Protein AF-A0A924J983-F1 (afdb_monomer_lite)

Structure (mmCIF, N/CA/C/O backbone):
data_AF-A0A924J983-F1
#
_entry.id   AF-A0A924J983-F1
#
loop_
_atom_site.group_PDB
_atom_site.id
_atom_site.type_symbol
_atom_site.label_atom_id
_atom_site.label_alt_id
_atom_site.label_comp_id
_atom_site.label_asym_id
_atom_site.label_entity_id
_atom_site.label_seq_id
_atom_site.pdbx_PDB_ins_code
_atom_site.Cartn_x
_atom_site.Cartn_y
_atom_site.Cartn_z
_atom_site.occupancy
_atom_site.B_iso_or_equiv
_atom_site.auth_seq_id
_atom_site.auth_comp_id
_atom_site.auth_asym_id
_atom_site.auth_atom_id
_atom_site.pdbx_PDB_model_num
ATOM 1 N N . MET A 1 1 ? 24.481 -2.707 7.518 1.00 68.62 1 MET A N 1
ATOM 2 C CA . MET A 1 1 ? 24.133 -2.337 6.132 1.00 68.62 1 MET A CA 1
ATOM 3 C C . MET A 1 1 ? 24.731 -3.392 5.231 1.00 68.62 1 MET A C 1
ATOM 5 O O . MET A 1 1 ? 25.865 -3.789 5.480 1.00 68.62 1 MET A O 1
ATOM 9 N N . GLN A 1 2 ? 23.948 -3.919 4.294 1.00 81.06 2 GLN A N 1
ATOM 10 C CA . GLN A 1 2 ? 24.499 -4.809 3.274 1.00 81.06 2 GLN A CA 1
ATOM 11 C C . GLN A 1 2 ? 25.277 -3.969 2.249 1.00 81.06 2 GLN A C 1
ATOM 13 O O . GLN A 1 2 ? 24.958 -2.787 2.099 1.00 81.06 2 GLN A O 1
ATOM 18 N N . PRO A 1 3 ? 26.287 -4.541 1.570 1.00 88.69 3 PRO A N 1
ATOM 19 C CA . PRO A 1 3 ? 26.933 -3.882 0.438 1.00 88.69 3 PRO A CA 1
ATOM 20 C C . PRO A 1 3 ? 25.912 -3.472 -0.637 1.00 88.69 3 PRO A C 1
ATOM 22 O O . PRO A 1 3 ? 24.858 -4.114 -0.723 1.00 88.69 3 PRO A O 1
ATOM 25 N N . PRO A 1 4 ? 26.221 -2.462 -1.473 1.00 93.38 4 PRO A N 1
ATOM 26 C CA . PRO A 1 4 ? 25.348 -2.069 -2.567 1.00 93.38 4 PRO A CA 1
ATOM 27 C C . PRO A 1 4 ? 24.965 -3.260 -3.446 1.00 93.38 4 PRO A C 1
ATOM 29 O O . PRO A 1 4 ? 25.838 -3.967 -3.953 1.00 93.38 4 PRO A O 1
ATOM 32 N N . ASN A 1 5 ? 23.667 -3.471 -3.644 1.00 93.19 5 ASN A N 1
ATOM 33 C CA . ASN A 1 5 ? 23.146 -4.573 -4.453 1.00 93.19 5 ASN A CA 1
ATOM 34 C C . ASN A 1 5 ? 21.836 -4.183 -5.156 1.00 93.19 5 ASN A C 1
ATOM 36 O O . ASN A 1 5 ? 21.361 -3.046 -5.035 1.00 93.19 5 ASN A O 1
ATOM 40 N N . ARG A 1 6 ? 21.262 -5.128 -5.903 1.00 93.12 6 ARG A N 1
ATOM 41 C CA . ARG A 1 6 ? 19.987 -4.995 -6.633 1.00 93.12 6 ARG A CA 1
ATOM 42 C C . ARG A 1 6 ? 19.081 -6.218 -6.489 1.00 93.12 6 ARG A C 1
ATOM 44 O O . ARG A 1 6 ? 18.185 -6.429 -7.296 1.00 93.12 6 ARG A O 1
ATOM 51 N N . ASP A 1 7 ? 19.321 -7.019 -5.455 1.00 91.94 7 ASP A N 1
ATOM 52 C CA . ASP A 1 7 ? 18.690 -8.330 -5.304 1.00 91.94 7 ASP A CA 1
ATOM 53 C C . ASP A 1 7 ? 17.160 -8.200 -5.276 1.00 91.94 7 ASP A C 1
ATOM 55 O O . ASP A 1 7 ? 16.452 -8.998 -5.876 1.00 91.94 7 ASP A O 1
ATOM 59 N N . PHE A 1 8 ? 16.616 -7.162 -4.631 1.00 91.31 8 PHE A N 1
ATOM 60 C CA . PHE A 1 8 ? 15.165 -6.963 -4.602 1.00 91.31 8 PHE A CA 1
ATOM 61 C C . PHE A 1 8 ? 14.586 -6.596 -5.962 1.00 91.31 8 PHE A C 1
ATOM 63 O O . PHE A 1 8 ? 13.500 -7.063 -6.289 1.00 91.31 8 PHE A O 1
ATOM 70 N N . GLU A 1 9 ? 15.273 -5.778 -6.756 1.00 93.69 9 GLU A N 1
ATOM 71 C CA . GLU A 1 9 ? 14.826 -5.468 -8.109 1.00 93.69 9 GLU A CA 1
ATOM 72 C C . GLU A 1 9 ? 14.909 -6.714 -8.991 1.00 93.69 9 GLU A C 1
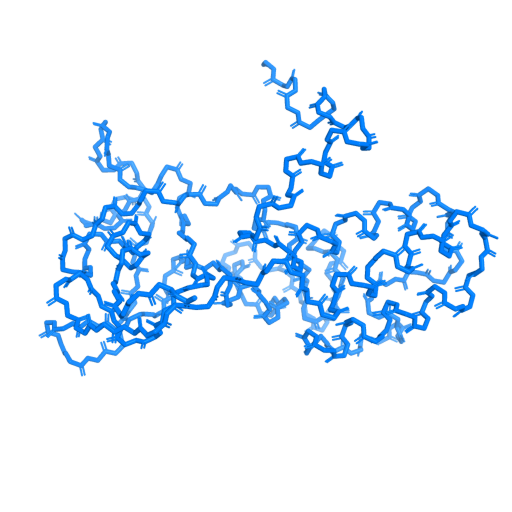ATOM 74 O O . GLU A 1 9 ? 13.944 -7.001 -9.693 1.00 93.69 9 GLU A O 1
ATOM 79 N N . ASP A 1 10 ? 15.985 -7.500 -8.884 1.00 91.75 10 ASP A N 1
ATOM 80 C CA . ASP A 1 10 ? 16.128 -8.789 -9.574 1.00 91.75 10 ASP A CA 1
ATOM 81 C C . ASP A 1 10 ? 14.957 -9.733 -9.228 1.00 91.75 10 ASP A C 1
ATOM 83 O O . ASP A 1 10 ? 14.321 -10.290 -10.124 1.00 91.75 10 ASP A O 1
ATOM 87 N N . PHE A 1 11 ? 14.606 -9.855 -7.942 1.00 89.81 11 PHE A N 1
ATOM 88 C CA . PHE A 1 11 ? 13.554 -10.768 -7.487 1.00 89.81 11 PHE A CA 1
ATOM 89 C C . PHE A 1 11 ? 12.123 -10.257 -7.712 1.00 89.81 11 PHE A C 1
ATOM 91 O O . PHE A 1 11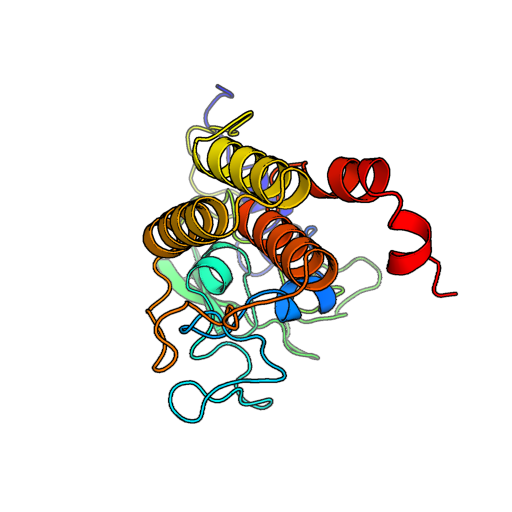 ? 11.219 -11.066 -7.941 1.00 89.81 11 PHE A O 1
ATOM 98 N N . TYR A 1 12 ? 11.855 -8.957 -7.555 1.00 91.12 12 TYR A N 1
ATOM 99 C CA . TYR A 1 12 ? 10.481 -8.432 -7.451 1.00 91.12 12 TYR A CA 1
ATOM 100 C C . TYR A 1 12 ? 9.987 -7.715 -8.702 1.00 91.12 12 TYR A C 1
ATOM 102 O O . TYR A 1 12 ? 8.772 -7.657 -8.901 1.00 91.12 12 TYR A O 1
ATOM 110 N N . LEU A 1 13 ? 10.872 -7.166 -9.536 1.00 92.50 13 LEU A N 1
ATOM 111 C CA . LEU A 1 13 ? 10.444 -6.510 -10.769 1.00 92.50 13 LEU A CA 1
ATOM 112 C C . LEU A 1 13 ? 9.986 -7.531 -11.815 1.00 92.50 13 LEU A C 1
ATOM 114 O O . LEU A 1 13 ? 10.357 -8.703 -11.749 1.00 92.50 13 LEU A O 1
ATOM 118 N N . PRO A 1 14 ? 9.160 -7.111 -12.785 1.00 90.50 14 PRO A N 1
ATOM 119 C CA . PRO A 1 14 ? 8.667 -8.017 -13.810 1.00 90.50 14 PRO A CA 1
ATOM 120 C C . PRO A 1 14 ? 9.736 -8.326 -14.866 1.00 90.50 14 PRO A C 1
ATOM 122 O O . PRO A 1 14 ? 10.693 -7.569 -15.046 1.00 90.50 14 PRO A O 1
ATOM 125 N N . LYS A 1 15 ? 9.517 -9.395 -15.641 1.00 89.19 15 LYS A N 1
ATOM 126 C CA . LYS A 1 15 ? 10.427 -9.850 -16.707 1.00 89.19 15 LYS A CA 1
ATOM 127 C C . LYS A 1 15 ? 10.775 -8.760 -17.724 1.00 89.19 15 LYS A C 1
ATOM 129 O O . LYS A 1 15 ? 11.902 -8.722 -18.214 1.00 89.19 15 LYS A O 1
ATOM 134 N N . SER A 1 16 ? 9.862 -7.837 -18.028 1.00 90.00 16 SER A N 1
ATOM 135 C CA . SER A 1 16 ? 10.152 -6.717 -18.934 1.00 90.00 16 SER A CA 1
ATOM 136 C C . SER A 1 16 ? 11.225 -5.753 -18.419 1.00 90.00 16 SER A C 1
ATOM 138 O O . SER A 1 16 ? 11.735 -4.946 -19.193 1.00 90.00 16 SER A O 1
ATOM 140 N N . ARG A 1 17 ? 11.594 -5.810 -17.134 1.00 92.50 17 ARG A N 1
ATOM 141 C CA . ARG A 1 17 ? 12.662 -4.997 -16.536 1.00 92.50 17 ARG A CA 1
ATOM 142 C C . ARG A 1 17 ? 13.983 -5.752 -16.512 1.00 92.50 17 ARG A C 1
ATOM 144 O O . ARG A 1 17 ? 14.600 -5.923 -15.472 1.00 92.50 17 ARG A O 1
ATOM 151 N N . ASN A 1 18 ? 14.425 -6.142 -17.708 1.00 90.69 18 ASN A N 1
ATOM 152 C CA . ASN A 1 18 ? 15.691 -6.832 -17.960 1.00 90.69 18 ASN A CA 1
ATOM 153 C C . ASN A 1 18 ? 15.751 -8.277 -17.424 1.00 90.69 18 ASN A C 1
ATOM 155 O O . ASN A 1 18 ? 16.776 -8.721 -16.911 1.00 90.69 18 ASN A O 1
ATOM 159 N N . ASN A 1 19 ? 14.650 -9.017 -17.600 1.00 88.38 19 ASN A N 1
ATOM 160 C CA . ASN A 1 19 ? 14.501 -10.429 -17.243 1.00 88.38 19 ASN A CA 1
ATOM 161 C C . ASN A 1 19 ? 14.569 -10.715 -15.729 1.00 88.38 19 ASN A C 1
ATOM 163 O O . ASN A 1 19 ? 15.095 -11.748 -15.326 1.00 88.38 19 ASN A O 1
ATOM 167 N N . CYS A 1 20 ? 14.026 -9.807 -14.908 1.00 89.44 20 CYS A N 1
ATOM 168 C CA . CYS A 1 20 ? 13.760 -10.043 -13.485 1.00 89.44 20 CYS A CA 1
ATOM 169 C C . CYS A 1 20 ? 12.757 -11.191 -13.255 1.00 89.44 20 CYS A C 1
ATOM 171 O O . CYS A 1 20 ? 11.962 -11.533 -14.137 1.00 89.44 20 CYS A O 1
ATOM 173 N N . ASP A 1 21 ? 12.742 -11.724 -12.034 1.00 87.06 21 ASP A N 1
ATOM 174 C CA . ASP A 1 21 ? 11.982 -12.926 -11.680 1.00 87.06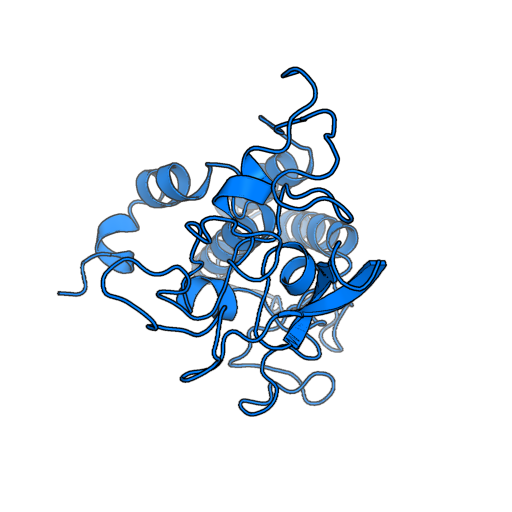 21 ASP A CA 1
ATOM 175 C C . ASP A 1 21 ? 10.487 -12.681 -11.453 1.00 87.06 21 ASP A C 1
ATOM 177 O O . ASP A 1 21 ? 9.689 -13.595 -11.647 1.00 87.06 21 ASP A O 1
ATOM 181 N N . GLY A 1 22 ? 10.093 -11.491 -10.983 1.00 86.69 22 GLY A N 1
ATOM 182 C CA . GLY A 1 22 ? 8.711 -11.154 -10.617 1.00 86.69 22 GLY A CA 1
ATOM 183 C C . GLY A 1 22 ? 8.086 -12.078 -9.555 1.00 86.69 22 GLY A C 1
ATOM 184 O O . GLY A 1 22 ? 6.895 -12.402 -9.591 1.00 86.69 22 GLY A O 1
ATOM 185 N N . SER A 1 23 ? 8.895 -12.519 -8.590 1.00 83.50 23 SER A N 1
ATOM 186 C CA . SER A 1 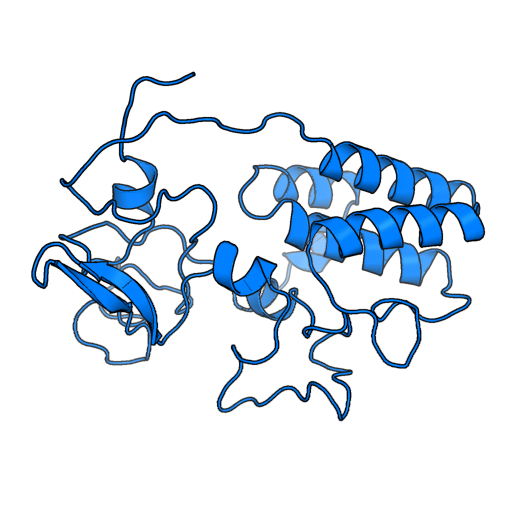23 ? 8.536 -13.543 -7.599 1.00 83.50 23 SER A CA 1
ATOM 187 C C . SER A 1 23 ? 7.660 -13.036 -6.446 1.00 83.50 23 SER A C 1
ATOM 189 O O . SER A 1 23 ? 7.026 -13.833 -5.750 1.00 83.50 23 SER A O 1
ATOM 191 N N . SER A 1 24 ? 7.567 -11.721 -6.228 1.00 85.50 24 SER A N 1
ATOM 192 C CA . SER A 1 24 ? 6.721 -11.157 -5.168 1.00 85.50 24 SER A CA 1
ATOM 193 C C . SER A 1 24 ? 5.353 -10.769 -5.704 1.00 85.50 24 SER A C 1
ATOM 195 O O . SER A 1 24 ? 5.245 -9.833 -6.485 1.00 85.50 24 SER A O 1
ATOM 197 N N . ASN A 1 25 ? 4.312 -11.465 -5.247 1.00 87.56 25 ASN A N 1
ATOM 198 C CA . ASN A 1 25 ? 2.959 -11.371 -5.793 1.00 87.56 25 ASN A CA 1
ATOM 199 C C . ASN A 1 25 ? 1.952 -10.977 -4.694 1.00 87.56 25 ASN A C 1
ATOM 201 O O . ASN A 1 25 ? 1.333 -11.853 -4.078 1.00 87.56 25 ASN A O 1
ATOM 205 N N . PRO A 1 26 ? 1.793 -9.672 -4.385 1.00 92.50 26 PRO A N 1
ATOM 206 C CA . PRO A 1 26 ? 0.802 -9.195 -3.426 1.00 92.50 26 PRO A CA 1
ATOM 207 C C . PRO A 1 26 ? -0.606 -9.683 -3.780 1.00 92.50 26 PRO A C 1
ATOM 209 O O . PRO A 1 26 ? -1.023 -9.619 -4.932 1.00 92.50 26 PRO A O 1
ATOM 212 N N . THR A 1 27 ? -1.363 -10.167 -2.799 1.00 91.00 27 THR A N 1
ATOM 213 C CA . THR A 1 27 ? -2.715 -10.693 -3.040 1.00 91.00 27 THR A CA 1
ATOM 214 C C . THR A 1 27 ? -3.743 -9.576 -3.207 1.00 91.00 27 THR A C 1
ATOM 216 O O . THR A 1 27 ? -3.585 -8.497 -2.632 1.00 91.00 27 THR A O 1
ATOM 219 N N . GLN A 1 28 ? -4.863 -9.860 -3.883 1.00 92.00 28 GLN A N 1
ATOM 220 C CA . GLN A 1 28 ? -6.002 -8.932 -3.956 1.00 92.00 28 GLN A CA 1
ATOM 221 C C . GLN A 1 28 ? -6.430 -8.452 -2.560 1.00 92.00 28 GLN A C 1
ATOM 223 O O . GLN A 1 28 ? -6.619 -7.264 -2.331 1.00 92.00 28 GLN A O 1
ATOM 228 N N . ASN A 1 29 ? -6.432 -9.357 -1.574 1.00 92.31 29 ASN A N 1
ATOM 229 C CA . ASN A 1 29 ? -6.749 -9.027 -0.186 1.00 92.31 29 ASN A CA 1
ATOM 230 C C . ASN A 1 29 ? -5.862 -7.925 0.409 1.00 92.31 29 ASN A C 1
ATOM 232 O O . ASN A 1 29 ? -6.270 -7.308 1.394 1.00 92.31 29 ASN A O 1
ATOM 236 N N . VAL A 1 30 ? -4.607 -7.763 -0.037 1.00 93.75 30 VAL A N 1
ATOM 237 C CA . VAL A 1 30 ? -3.741 -6.662 0.425 1.00 93.75 30 VAL A CA 1
ATOM 238 C C . VAL A 1 30 ? -3.977 -5.401 -0.387 1.00 93.75 30 VAL A C 1
ATOM 240 O O . VAL A 1 30 ? -3.979 -4.324 0.193 1.00 93.75 30 VAL A O 1
ATOM 243 N N . VAL A 1 31 ? -4.233 -5.535 -1.688 1.00 95.56 31 VAL A N 1
ATOM 244 C CA . VAL A 1 31 ? -4.580 -4.419 -2.574 1.00 95.56 31 VAL A CA 1
ATOM 245 C C . VAL A 1 31 ? -5.862 -3.730 -2.109 1.00 95.56 31 VAL A C 1
ATOM 247 O O . VAL A 1 31 ? -5.896 -2.505 -2.013 1.00 95.56 31 VAL A O 1
ATOM 250 N N . ASP A 1 32 ? -6.872 -4.500 -1.719 1.00 95.81 32 ASP A N 1
ATOM 251 C CA . ASP A 1 32 ? -8.149 -3.989 -1.209 1.00 95.81 32 ASP A CA 1
ATOM 252 C C . ASP A 1 32 ? -8.037 -3.416 0.209 1.00 95.81 32 ASP A C 1
ATOM 254 O O . ASP A 1 32 ? -8.892 -2.647 0.642 1.00 95.81 32 ASP A O 1
ATOM 258 N N . ALA A 1 33 ? -6.974 -3.768 0.941 1.00 96.00 33 ALA A N 1
ATOM 259 C CA . ALA A 1 33 ? -6.753 -3.270 2.293 1.00 96.00 33 ALA A CA 1
ATOM 260 C C . ALA A 1 33 ? -6.404 -1.780 2.311 1.00 96.00 33 ALA A C 1
ATOM 262 O O . ALA A 1 33 ? -6.734 -1.109 3.287 1.00 96.00 33 ALA A O 1
ATOM 263 N N . PHE A 1 34 ? -5.740 -1.276 1.263 1.00 97.06 34 PHE A N 1
ATOM 264 C CA . PHE A 1 34 ? -5.419 0.144 1.139 1.00 97.06 34 PHE A CA 1
ATOM 265 C C . PHE A 1 34 ? -6.716 0.962 1.007 1.00 97.06 34 PHE A C 1
ATOM 267 O O . PHE A 1 34 ? -7.547 0.646 0.153 1.00 97.06 34 PHE A O 1
ATOM 274 N N . PRO A 1 35 ? -6.917 2.019 1.804 1.00 95.50 35 PRO A N 1
ATOM 275 C CA . PRO A 1 35 ? -8.104 2.853 1.685 1.00 95.50 35 PRO A CA 1
ATOM 276 C C . PRO A 1 35 ? -8.070 3.740 0.426 1.00 95.50 35 PRO A C 1
ATOM 278 O O . PRO A 1 35 ? -7.122 3.725 -0.371 1.00 95.50 35 PRO A O 1
ATOM 281 N N . MET A 1 36 ? -9.133 4.517 0.246 1.00 95.62 36 MET A N 1
ATOM 282 C CA . MET A 1 36 ? -9.164 5.683 -0.633 1.00 95.62 36 MET A CA 1
ATOM 283 C C . MET A 1 36 ? -8.316 6.825 -0.037 1.00 95.62 36 MET A C 1
ATOM 285 O O . MET A 1 36 ? -7.851 6.750 1.102 1.00 95.62 36 MET A O 1
ATOM 289 N N . MET A 1 37 ? -8.097 7.892 -0.806 1.00 93.31 37 MET A N 1
ATOM 290 C CA . MET A 1 37 ? -7.230 9.027 -0.449 1.00 93.31 37 MET A CA 1
ATOM 291 C C . MET A 1 37 ? -7.666 9.786 0.817 1.00 93.31 37 MET A C 1
ATOM 293 O O . MET A 1 37 ? -6.855 10.495 1.414 1.00 93.31 37 MET A O 1
ATOM 297 N N . ASP A 1 38 ? -8.919 9.617 1.240 1.00 91.56 38 ASP A N 1
ATOM 298 C CA . ASP A 1 38 ? -9.489 10.167 2.474 1.00 91.56 38 ASP A CA 1
ATOM 299 C C . ASP A 1 38 ? -9.429 9.207 3.679 1.00 91.56 38 ASP A C 1
ATOM 301 O O . ASP A 1 38 ? -9.952 9.518 4.749 1.00 91.56 38 ASP A O 1
ATOM 305 N N . GLY A 1 39 ? -8.810 8.034 3.520 1.00 91.50 39 GLY A N 1
ATOM 306 C CA . GLY A 1 39 ? -8.699 7.014 4.565 1.00 91.50 39 GLY A CA 1
ATOM 307 C C . GLY A 1 39 ? -9.915 6.090 4.686 1.00 91.50 39 GLY A C 1
ATOM 308 O O . GLY A 1 39 ? -9.879 5.141 5.473 1.00 91.50 39 GLY A O 1
ATOM 309 N N . ARG A 1 40 ? -10.972 6.291 3.885 1.00 92.06 40 ARG A N 1
ATOM 310 C CA . ARG A 1 40 ? -12.149 5.408 3.890 1.00 92.06 40 ARG A CA 1
ATOM 311 C C . ARG A 1 40 ? -11.863 4.098 3.152 1.00 92.06 40 ARG A C 1
ATOM 313 O O . ARG A 1 40 ? -11.149 4.104 2.147 1.00 92.06 40 ARG A O 1
ATOM 320 N N . PRO A 1 41 ? -12.416 2.960 3.600 1.00 93.31 41 PRO A N 1
ATOM 321 C CA . PRO A 1 41 ? -12.263 1.704 2.874 1.00 93.31 41 PRO A CA 1
ATOM 322 C C . PRO A 1 41 ? -12.953 1.781 1.506 1.00 93.31 41 PRO A C 1
ATOM 324 O O . PRO A 1 41 ? -13.931 2.507 1.338 1.00 93.31 41 PRO A O 1
ATOM 327 N N . ILE A 1 42 ? -12.486 0.983 0.540 1.00 95.00 42 ILE A N 1
ATOM 328 C CA . ILE A 1 42 ? -13.036 0.949 -0.829 1.00 95.00 42 ILE A CA 1
ATOM 329 C C . ILE A 1 42 ? -14.552 0.687 -0.859 1.00 95.00 42 ILE A C 1
ATOM 331 O O . ILE A 1 42 ? -15.262 1.242 -1.689 1.00 95.00 42 ILE A O 1
ATOM 335 N N . SER A 1 43 ? -15.061 -0.109 0.088 1.00 93.88 43 SER A N 1
ATOM 336 C CA . SER A 1 43 ? -16.481 -0.454 0.221 1.00 93.88 43 SER A CA 1
ATOM 337 C C . SER A 1 43 ? -17.350 0.698 0.730 1.00 93.88 43 SER A C 1
ATOM 339 O O . SER A 1 43 ? -18.570 0.633 0.627 1.00 93.88 43 SER A O 1
ATOM 341 N N . GLU A 1 44 ? -16.735 1.736 1.298 1.00 92.62 44 GLU A N 1
ATOM 342 C CA . GLU A 1 44 ? -17.402 2.926 1.836 1.00 92.62 44 GLU A CA 1
ATOM 343 C C . GLU A 1 44 ? -16.784 4.209 1.256 1.00 92.62 44 GLU A C 1
ATOM 345 O O . GLU A 1 44 ? -16.728 5.241 1.938 1.00 92.62 44 GLU A O 1
ATOM 350 N N . SER A 1 45 ? -16.289 4.136 0.012 1.00 93.12 45 SER A N 1
ATOM 351 C CA . SER A 1 45 ? -15.660 5.262 -0.682 1.00 93.12 45 SER A CA 1
ATOM 352 C C . SER A 1 45 ? -16.579 6.483 -0.696 1.00 93.12 45 SER A C 1
ATOM 354 O O . SER A 1 45 ? -17.788 6.355 -0.909 1.00 93.12 45 SER A O 1
ATOM 356 N N . SER A 1 46 ? -16.017 7.671 -0.482 1.00 91.19 46 SER A N 1
ATOM 357 C CA . SER A 1 46 ? -16.790 8.911 -0.507 1.00 91.19 46 SER A CA 1
ATOM 358 C C . SER A 1 46 ? -17.136 9.341 -1.934 1.00 91.19 46 SER A C 1
ATOM 360 O O . SER A 1 46 ? -16.528 8.900 -2.904 1.00 91.19 46 SER A O 1
ATOM 362 N N . ALA A 1 47 ? -18.086 10.267 -2.071 1.00 91.75 47 ALA A N 1
ATOM 363 C CA . ALA A 1 47 ? -18.388 10.886 -3.362 1.00 91.75 47 ALA A CA 1
ATOM 364 C C . ALA A 1 47 ? -17.217 11.724 -3.916 1.00 91.75 47 ALA A C 1
ATOM 366 O O . ALA A 1 47 ? -17.134 11.922 -5.124 1.00 91.75 47 ALA A O 1
ATOM 367 N N . LEU A 1 48 ? -16.326 12.219 -3.045 1.00 90.75 48 LEU A N 1
ATOM 368 C CA . LEU A 1 48 ? -15.149 12.993 -3.446 1.00 90.75 48 LEU A CA 1
ATOM 369 C C . LEU A 1 48 ? -14.032 12.092 -3.994 1.00 90.75 48 LEU A C 1
ATOM 371 O O . LEU A 1 48 ? -13.346 12.476 -4.936 1.00 90.75 48 LEU A O 1
ATOM 375 N N . TYR A 1 49 ? -13.884 10.889 -3.432 1.00 92.44 49 TYR A N 1
ATOM 376 C CA . TYR A 1 49 ? -12.905 9.890 -3.862 1.00 92.44 49 TYR A CA 1
ATOM 377 C C . TYR A 1 49 ? -13.592 8.536 -4.103 1.00 92.44 49 TYR A C 1
ATOM 379 O O . TYR A 1 49 ? -13.383 7.596 -3.329 1.00 92.44 49 TYR A O 1
ATOM 387 N N . PRO A 1 50 ? -14.440 8.422 -5.144 1.00 94.19 50 PRO A N 1
ATOM 388 C CA . PRO A 1 50 ? -15.202 7.207 -5.399 1.00 94.19 50 PRO A CA 1
ATOM 389 C C . PRO A 1 50 ? -14.289 6.084 -5.891 1.00 94.19 50 PRO A C 1
ATOM 391 O O . PRO A 1 50 ? -13.381 6.309 -6.695 1.00 94.19 50 PRO A O 1
ATOM 394 N N . TYR A 1 51 ? -14.550 4.860 -5.437 1.00 96.44 51 TYR A N 1
ATOM 395 C CA . TYR A 1 51 ? -13.899 3.680 -5.994 1.00 96.44 51 TYR A CA 1
ATOM 396 C C . TYR A 1 51 ? -14.506 3.343 -7.364 1.00 96.44 51 TYR A C 1
ATOM 398 O O . TYR A 1 51 ? -15.722 3.190 -7.491 1.00 96.44 51 TYR A O 1
ATOM 406 N N . ASN A 1 52 ? -13.659 3.204 -8.386 1.00 95.31 52 ASN A N 1
ATOM 407 C CA . ASN A 1 52 ? -14.061 2.783 -9.725 1.00 95.31 52 ASN A CA 1
ATOM 408 C C . ASN A 1 52 ? -13.494 1.385 -10.022 1.00 95.31 52 ASN A C 1
ATOM 410 O O . ASN A 1 52 ? -12.286 1.257 -10.188 1.00 95.31 52 ASN A O 1
ATOM 414 N N . PRO A 1 53 ? -14.320 0.338 -10.176 1.00 93.06 53 PRO A N 1
ATOM 415 C CA . PRO A 1 53 ? -13.826 -0.996 -10.523 1.00 93.06 53 PRO A CA 1
ATOM 416 C C . PRO A 1 53 ? -13.089 -1.075 -11.871 1.00 93.06 53 PRO A C 1
ATOM 418 O O . PRO A 1 53 ? -12.282 -1.977 -12.064 1.00 93.06 53 PRO A O 1
ATOM 421 N N . GLN A 1 54 ? -13.363 -0.155 -12.805 1.00 93.12 54 GLN A N 1
ATOM 422 C CA . GLN A 1 54 ? -12.672 -0.074 -14.102 1.00 93.12 54 GLN A CA 1
ATOM 423 C C . GLN A 1 54 ? -11.352 0.709 -14.027 1.00 93.12 54 GLN A C 1
ATOM 425 O O . GLN A 1 54 ? -10.537 0.625 -14.939 1.00 93.12 54 GLN A O 1
ATOM 430 N N . ASP A 1 55 ? -11.139 1.454 -12.941 1.00 94.00 55 ASP A N 1
ATOM 431 C CA . ASP A 1 55 ? -9.888 2.145 -12.621 1.00 94.00 55 ASP A CA 1
ATOM 432 C C . ASP A 1 55 ? -9.619 2.052 -11.104 1.00 94.00 55 ASP A C 1
ATOM 434 O O . ASP A 1 55 ? -9.763 3.031 -10.360 1.00 94.00 55 ASP A O 1
ATOM 438 N N . PRO A 1 56 ? -9.294 0.845 -10.601 1.00 95.19 56 PRO A N 1
ATOM 439 C CA . PRO A 1 56 ? -9.268 0.561 -9.165 1.00 95.19 56 PRO A CA 1
ATOM 440 C C . PRO A 1 56 ? -8.045 1.152 -8.446 1.00 95.19 56 PRO A C 1
ATOM 442 O O . PRO A 1 56 ? -7.895 0.996 -7.228 1.00 95.19 56 PRO A O 1
ATOM 445 N N . TYR A 1 57 ? -7.143 1.792 -9.191 1.00 95.81 57 TYR A N 1
ATOM 446 C CA . TYR A 1 57 ? -5.854 2.291 -8.712 1.00 95.81 57 TYR A CA 1
ATOM 447 C C . TYR A 1 57 ? -5.857 3.803 -8.467 1.00 95.81 57 TYR A C 1
ATOM 449 O O . TYR A 1 57 ? -4.992 4.309 -7.746 1.00 95.81 57 TYR A O 1
ATOM 457 N N . SER A 1 58 ? -6.841 4.512 -9.017 1.00 95.12 58 SER A N 1
ATOM 458 C CA . SER A 1 58 ? -7.010 5.950 -8.842 1.00 95.12 58 SER A CA 1
ATOM 459 C C . SER A 1 58 ? -7.523 6.326 -7.454 1.00 95.12 58 SER A C 1
ATOM 461 O O . SER A 1 58 ? -8.284 5.597 -6.820 1.00 95.12 58 SER A O 1
ATOM 463 N N . ASN A 1 59 ? -7.107 7.506 -6.982 1.00 94.69 59 ASN A N 1
ATOM 464 C CA . ASN A 1 59 ? -7.551 8.112 -5.719 1.00 94.69 59 ASN A CA 1
ATOM 465 C C . ASN A 1 59 ? -7.393 7.211 -4.481 1.00 94.69 59 ASN A C 1
ATOM 467 O O . ASN A 1 59 ? -8.177 7.293 -3.535 1.00 94.69 59 ASN A O 1
ATOM 471 N N . ARG A 1 60 ? -6.380 6.344 -4.482 1.00 95.94 60 ARG A N 1
ATOM 472 C CA . ARG A 1 60 ? -6.046 5.465 -3.356 1.00 95.94 60 ARG A CA 1
ATOM 473 C C . ARG A 1 60 ? -5.131 6.167 -2.355 1.00 95.94 60 ARG A C 1
ATOM 475 O O . ARG A 1 60 ? -4.538 7.204 -2.652 1.00 95.94 60 ARG A O 1
ATOM 482 N N . ASP A 1 61 ? -4.996 5.561 -1.180 1.00 96.06 61 ASP A N 1
ATOM 483 C CA . ASP A 1 61 ? -3.927 5.851 -0.222 1.00 96.06 61 ASP A CA 1
ATOM 484 C C . ASP A 1 61 ? -2.576 6.024 -0.952 1.00 96.06 61 ASP A C 1
ATOM 486 O O . ASP A 1 61 ? -2.196 5.136 -1.723 1.00 96.06 61 ASP A O 1
ATOM 490 N N . PRO A 1 62 ? -1.815 7.114 -0.726 1.00 95.38 62 PRO A N 1
ATOM 491 C CA . PRO A 1 62 ? -0.522 7.321 -1.380 1.00 95.38 62 PRO A CA 1
ATOM 492 C C . PRO A 1 62 ? 0.452 6.147 -1.220 1.00 95.38 62 PRO A C 1
ATOM 494 O O . PRO A 1 62 ? 1.259 5.878 -2.111 1.00 95.38 62 PRO A O 1
ATOM 497 N N . ARG A 1 63 ? 0.359 5.402 -0.114 1.00 96.88 63 ARG A N 1
ATOM 498 C CA . ARG A 1 63 ? 1.180 4.215 0.150 1.00 96.88 63 ARG A CA 1
ATOM 499 C C . ARG A 1 63 ? 0.881 3.066 -0.799 1.00 96.88 63 ARG A C 1
ATOM 501 O O . ARG A 1 63 ? 1.757 2.220 -0.962 1.00 96.88 63 ARG A O 1
ATOM 508 N N . PHE A 1 64 ? -0.289 3.034 -1.441 1.00 97.31 64 PHE A N 1
ATOM 509 C CA . PHE A 1 64 ? -0.635 2.021 -2.436 1.00 97.31 64 PHE A CA 1
ATOM 510 C C . PHE A 1 64 ? 0.383 2.019 -3.581 1.00 97.31 64 PHE A C 1
ATOM 512 O O . PHE A 1 64 ? 1.056 1.013 -3.797 1.00 97.31 64 PHE A O 1
ATOM 519 N N . LYS A 1 65 ? 0.5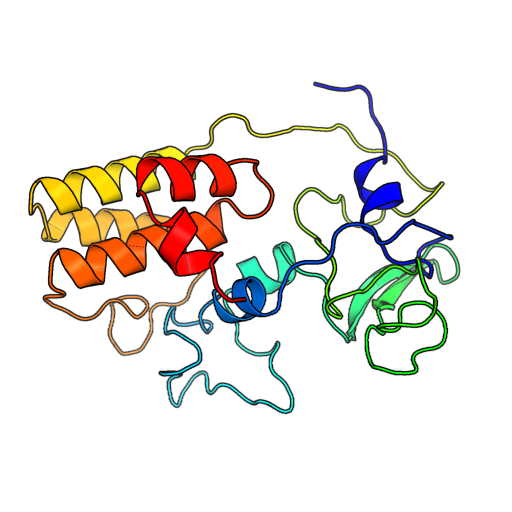94 3.173 -4.232 1.00 95.94 65 LYS A N 1
ATOM 520 C CA . LYS A 1 65 ? 1.545 3.296 -5.351 1.00 95.94 65 LYS A CA 1
ATOM 521 C C . LYS A 1 65 ? 3.010 3.125 -4.946 1.00 95.94 65 LYS A C 1
ATOM 523 O O . LYS A 1 65 ? 3.817 2.794 -5.802 1.00 95.94 65 LYS A O 1
ATOM 528 N N . TYR A 1 66 ? 3.354 3.343 -3.673 1.00 95.12 66 TYR A N 1
ATOM 529 C CA . TYR A 1 66 ? 4.703 3.099 -3.140 1.00 95.12 66 TYR A CA 1
ATOM 530 C C . TYR A 1 66 ? 4.928 1.642 -2.735 1.00 95.12 66 TYR A C 1
ATOM 532 O O . TYR A 1 66 ? 6.067 1.215 -2.563 1.00 95.12 66 TYR A O 1
ATOM 540 N N . SER A 1 67 ? 3.849 0.882 -2.553 1.00 96.50 67 SER A N 1
ATOM 541 C CA . SER A 1 67 ? 3.910 -0.495 -2.068 1.00 96.50 67 SER A CA 1
ATOM 542 C C . SER A 1 67 ? 3.695 -1.518 -3.172 1.00 96.50 67 SER A C 1
ATOM 544 O O . SER A 1 67 ? 4.276 -2.600 -3.099 1.00 96.50 67 SER A O 1
ATOM 546 N N . ILE A 1 68 ? 2.888 -1.183 -4.180 1.00 96.62 68 ILE A N 1
ATOM 547 C CA . ILE A 1 68 ? 2.391 -2.106 -5.199 1.00 96.62 68 ILE A CA 1
ATOM 548 C C . ILE A 1 68 ? 2.689 -1.553 -6.596 1.00 96.62 68 ILE A C 1
ATOM 550 O O . ILE A 1 68 ? 2.348 -0.413 -6.909 1.00 96.62 68 ILE A O 1
ATOM 554 N N . ILE A 1 69 ? 3.278 -2.390 -7.446 1.00 95.44 69 ILE A N 1
ATOM 555 C CA . ILE A 1 69 ? 3.257 -2.235 -8.900 1.00 95.44 69 ILE A CA 1
ATOM 556 C C . ILE A 1 69 ? 1.992 -2.946 -9.387 1.00 95.44 69 ILE A C 1
ATOM 558 O O . ILE A 1 69 ? 1.788 -4.133 -9.127 1.00 95.44 69 ILE A O 1
ATOM 562 N N . TYR A 1 70 ? 1.119 -2.197 -10.048 1.00 94.75 70 TYR A N 1
ATOM 563 C CA . TYR A 1 70 ? -0.161 -2.651 -10.589 1.00 94.75 70 TYR A CA 1
ATOM 564 C C . TYR A 1 70 ? -0.187 -2.444 -12.108 1.00 94.75 70 TYR A C 1
ATOM 566 O O . TYR A 1 70 ? 0.738 -1.854 -12.670 1.00 94.75 70 TYR A O 1
ATOM 574 N N . ASN A 1 71 ? -1.232 -2.924 -12.786 1.00 93.75 71 ASN A N 1
ATOM 575 C CA . ASN A 1 71 ? -1.346 -2.750 -14.231 1.00 93.75 71 ASN A CA 1
ATOM 576 C C . ASN A 1 71 ? -1.291 -1.261 -14.601 1.00 93.75 71 ASN A C 1
ATOM 578 O O . ASN A 1 71 ? -2.039 -0.473 -14.039 1.00 93.75 71 ASN A O 1
ATOM 582 N N . THR A 1 72 ? -0.430 -0.908 -15.552 1.00 94.69 72 THR A N 1
ATOM 583 C CA . THR A 1 72 ? -0.087 0.456 -15.992 1.00 94.69 72 THR A CA 1
ATOM 584 C C . THR A 1 72 ? 0.741 1.305 -15.025 1.00 94.69 72 THR A C 1
ATOM 586 O O . THR A 1 72 ? 1.044 2.450 -15.360 1.00 94.69 72 THR A O 1
ATOM 589 N N . ALA A 1 73 ? 1.163 0.786 -13.867 1.00 95.56 73 ALA A N 1
ATOM 590 C CA . ALA A 1 73 ? 2.153 1.475 -13.039 1.00 95.56 73 ALA A CA 1
ATOM 591 C C . ALA A 1 73 ? 3.476 1.615 -13.808 1.00 95.56 73 ALA A C 1
ATOM 593 O O . ALA A 1 73 ? 3.885 0.691 -14.513 1.00 95.56 73 ALA A O 1
ATOM 594 N N . THR A 1 74 ? 4.147 2.761 -13.686 1.00 95.75 74 THR A N 1
ATOM 595 C CA . THR A 1 74 ? 5.422 2.991 -14.369 1.00 95.75 74 THR A CA 1
ATOM 596 C C . THR A 1 74 ? 6.605 2.491 -13.552 1.00 95.75 74 THR A C 1
ATOM 598 O O . THR A 1 74 ? 6.608 2.539 -12.319 1.00 95.75 74 THR A O 1
ATOM 601 N N . TRP A 1 75 ? 7.614 2.007 -14.272 1.00 95.44 75 TRP A N 1
ATOM 602 C CA . TRP A 1 75 ? 8.936 1.698 -13.738 1.00 95.44 75 TRP A CA 1
ATOM 603 C C . TRP A 1 75 ? 9.988 1.940 -14.817 1.00 95.44 75 TRP A C 1
ATOM 605 O O . TRP A 1 75 ? 9.704 1.741 -16.005 1.00 95.44 75 TRP A O 1
ATOM 615 N N . PHE A 1 76 ? 11.194 2.327 -14.406 1.00 94.88 76 PHE A N 1
ATOM 616 C CA . PHE A 1 76 ? 12.321 2.584 -15.300 1.00 94.88 76 PHE A CA 1
ATOM 617 C C . PHE A 1 76 ? 12.648 1.372 -16.184 1.00 94.88 76 PHE A C 1
ATOM 619 O O . PHE A 1 76 ? 12.676 0.238 -15.713 1.00 94.88 76 PHE A O 1
ATOM 626 N N . SER A 1 77 ? 12.897 1.607 -17.468 1.00 93.69 77 SER A N 1
ATOM 627 C CA . SER A 1 77 ? 13.328 0.598 -18.432 1.00 93.69 77 SER A CA 1
ATOM 628 C C . SER A 1 77 ? 14.662 1.006 -19.035 1.00 93.69 77 SER A C 1
ATOM 630 O O . SER A 1 77 ? 14.784 2.079 -19.620 1.00 93.69 77 SER A O 1
ATOM 632 N N . THR A 1 78 ? 15.647 0.116 -18.950 1.00 91.50 78 THR A N 1
ATOM 633 C CA . THR A 1 78 ? 16.971 0.309 -19.557 1.00 91.50 78 THR A CA 1
ATOM 634 C C . THR A 1 78 ? 16.933 0.252 -21.079 1.00 91.50 78 THR A C 1
ATOM 636 O O . THR A 1 78 ? 17.792 0.830 -21.735 1.00 91.50 78 THR A O 1
ATOM 639 N N . THR A 1 79 ? 15.932 -0.415 -21.664 1.00 90.00 79 THR A N 1
ATOM 640 C CA . THR A 1 79 ? 15.770 -0.500 -23.122 1.00 90.00 79 THR A CA 1
ATOM 641 C C . THR A 1 79 ? 15.354 0.837 -23.730 1.00 90.00 79 THR A C 1
ATOM 643 O O . THR A 1 79 ? 15.766 1.157 -24.841 1.00 90.00 79 THR A O 1
ATOM 646 N N . THR A 1 80 ? 14.530 1.610 -23.019 1.00 92.44 80 THR A N 1
ATOM 647 C CA . THR A 1 80 ? 13.989 2.893 -23.497 1.00 92.44 80 THR A CA 1
ATOM 648 C C . THR A 1 80 ? 14.554 4.100 -22.752 1.00 92.44 80 THR A C 1
ATOM 650 O O . THR A 1 80 ? 14.127 5.218 -23.032 1.00 92.44 80 THR A O 1
ATOM 653 N N . ASP A 1 81 ? 15.449 3.875 -21.787 1.00 91.81 81 ASP A N 1
ATOM 654 C CA . ASP A 1 81 ? 16.023 4.878 -20.879 1.00 91.81 81 ASP A CA 1
ATOM 655 C C . ASP A 1 81 ? 14.970 5.837 -20.289 1.00 91.81 81 ASP A C 1
ATOM 657 O O . ASP A 1 81 ? 15.099 7.059 -20.285 1.00 91.81 81 ASP A O 1
ATOM 661 N N . SER A 1 82 ? 13.834 5.273 -19.878 1.00 94.31 82 SER A N 1
ATOM 662 C CA . SER A 1 82 ? 12.662 6.037 -19.441 1.00 94.31 82 SER A CA 1
ATOM 663 C C . SER A 1 82 ? 11.732 5.198 -18.574 1.00 94.31 82 SER A C 1
ATOM 665 O O . SER A 1 82 ? 11.754 3.966 -18.603 1.00 94.31 82 SER A O 1
ATOM 667 N N . GLU A 1 83 ? 10.889 5.868 -17.789 1.00 95.25 83 GLU A N 1
ATOM 668 C CA . GLU A 1 83 ? 9.774 5.216 -17.110 1.00 95.25 83 GLU A CA 1
ATOM 669 C C . GLU A 1 83 ? 8.692 4.823 -18.115 1.00 95.25 83 GLU A C 1
ATOM 671 O O . GLU A 1 83 ? 8.084 5.677 -18.761 1.00 95.25 83 GLU A O 1
ATOM 676 N N . ILE A 1 84 ? 8.425 3.523 -18.216 1.00 95.50 84 ILE A N 1
ATOM 677 C CA . ILE A 1 84 ? 7.361 2.985 -19.068 1.00 95.50 84 ILE A CA 1
ATOM 678 C C . ILE A 1 84 ? 6.375 2.169 -18.225 1.00 95.50 84 ILE A C 1
ATOM 680 O O . ILE A 1 84 ? 6.739 1.712 -17.135 1.00 95.50 84 ILE A O 1
ATOM 684 N N . PRO A 1 85 ? 5.134 1.960 -18.694 1.00 95.56 85 PRO A N 1
ATOM 685 C CA . PRO A 1 85 ? 4.160 1.134 -17.989 1.00 95.56 85 PRO A CA 1
ATOM 686 C C . PRO A 1 85 ? 4.617 -0.324 -17.820 1.00 95.56 85 PRO A C 1
ATOM 688 O O . PRO A 1 85 ? 5.371 -0.866 -18.633 1.00 95.56 85 PRO A O 1
ATOM 691 N N . VAL A 1 86 ? 4.148 -0.965 -16.754 1.00 92.75 86 VAL A N 1
ATOM 692 C CA . VAL A 1 86 ? 4.153 -2.420 -16.560 1.00 92.75 86 VAL A CA 1
ATOM 693 C C . VAL A 1 86 ? 2.755 -2.937 -16.882 1.00 92.75 86 VAL A C 1
ATOM 695 O O . VAL A 1 86 ? 1.766 -2.414 -16.367 1.00 92.75 86 VAL A O 1
ATOM 698 N N . PHE A 1 87 ? 2.652 -3.960 -17.726 1.00 92.31 87 PHE A N 1
ATOM 699 C CA . PHE A 1 87 ? 1.363 -4.488 -18.176 1.00 92.31 87 PHE A CA 1
ATOM 700 C C . PHE A 1 87 ? 1.080 -5.854 -17.554 1.00 92.31 87 PHE A C 1
ATOM 702 O O . PHE A 1 87 ? 1.475 -6.879 -18.097 1.00 92.31 87 PHE A O 1
ATOM 709 N N . THR A 1 88 ? 0.372 -5.869 -16.424 1.00 89.56 88 THR A N 1
ATOM 710 C CA . THR A 1 88 ? 0.084 -7.099 -15.663 1.00 89.56 88 THR A CA 1
ATOM 711 C C . THR A 1 88 ? -1.273 -7.730 -15.989 1.00 89.56 88 THR A C 1
ATOM 713 O O . THR A 1 88 ? -1.687 -8.689 -15.337 1.00 89.56 88 THR A O 1
ATOM 716 N N . TYR A 1 89 ? -1.987 -7.210 -16.993 1.00 86.50 89 TYR A N 1
ATOM 717 C CA . TYR A 1 89 ? -3.286 -7.737 -17.413 1.00 86.50 89 TYR A CA 1
ATOM 718 C C . TYR A 1 89 ? -3.186 -9.148 -18.023 1.00 86.50 89 TYR A C 1
ATOM 720 O O . TYR A 1 89 ? -2.132 -9.592 -18.485 1.00 86.50 89 TYR A O 1
ATOM 728 N N . VAL A 1 90 ? -4.316 -9.861 -18.045 1.00 83.19 90 VAL A N 1
ATOM 729 C CA . VAL A 1 90 ? -4.413 -11.213 -18.617 1.00 83.19 90 VAL A CA 1
ATOM 730 C C . VAL A 1 90 ? -4.124 -11.177 -20.117 1.00 83.19 90 VAL A C 1
ATOM 732 O O . VAL A 1 90 ? -4.817 -10.495 -20.868 1.00 83.19 90 VAL A O 1
ATOM 735 N N . GLY A 1 91 ? -3.123 -11.939 -20.557 1.00 79.56 91 GLY A N 1
ATOM 736 C CA . GLY A 1 91 ? -2.708 -11.985 -21.963 1.00 79.56 91 GLY A CA 1
ATOM 737 C C . GLY A 1 91 ? -1.644 -10.954 -22.356 1.00 79.56 91 GLY A C 1
ATOM 738 O O . GLY A 1 91 ? -1.275 -10.906 -23.528 1.00 79.56 91 GLY A O 1
ATOM 739 N N . ALA A 1 92 ? -1.117 -10.158 -21.417 1.00 84.44 92 ALA A N 1
ATOM 740 C CA . ALA A 1 92 ? 0.040 -9.309 -21.695 1.00 84.44 92 ALA A CA 1
ATOM 741 C C . ALA A 1 92 ? 1.291 -10.159 -21.973 1.00 84.44 92 ALA A C 1
ATOM 743 O O . ALA A 1 92 ? 1.578 -11.094 -21.236 1.00 84.44 92 ALA A O 1
ATOM 744 N N . GLN A 1 93 ? 2.050 -9.799 -23.009 1.00 80.12 93 GLN A N 1
ATOM 745 C CA . GLN A 1 93 ? 3.094 -10.641 -23.612 1.00 80.12 93 GLN A CA 1
ATOM 746 C C . GLN A 1 93 ? 4.278 -11.006 -22.697 1.00 80.12 93 GLN A C 1
ATOM 748 O O . GLN A 1 93 ? 4.911 -12.032 -22.919 1.00 80.12 93 GLN A O 1
ATOM 753 N N . THR A 1 94 ? 4.615 -10.166 -21.714 1.00 83.88 94 THR A N 1
ATOM 754 C CA . THR A 1 94 ? 5.844 -10.339 -20.910 1.00 83.88 94 THR A CA 1
ATOM 755 C C . THR A 1 94 ? 5.571 -10.348 -19.412 1.00 83.88 94 THR A C 1
ATOM 757 O O . THR A 1 94 ? 6.045 -11.231 -18.703 1.00 83.88 94 THR A O 1
ATOM 760 N N . ASP A 1 95 ? 4.789 -9.380 -18.930 1.00 85.56 95 ASP A N 1
ATOM 761 C CA . ASP A 1 95 ? 4.532 -9.175 -17.494 1.00 85.56 95 ASP A CA 1
ATOM 762 C C . ASP A 1 95 ? 3.155 -9.696 -17.067 1.00 85.56 95 ASP A C 1
ATOM 764 O O . ASP A 1 95 ? 2.709 -9.462 -15.941 1.00 85.56 95 ASP A O 1
ATOM 768 N N . GLY A 1 96 ? 2.453 -10.341 -18.000 1.00 70.56 96 GLY A N 1
ATOM 769 C CA . GLY A 1 96 ? 1.069 -10.733 -17.841 1.00 70.56 96 GLY A CA 1
ATOM 770 C C . GLY A 1 96 ? 0.867 -11.775 -16.756 1.00 70.56 96 GLY A C 1
ATOM 771 O O . GLY A 1 96 ? 1.658 -12.700 -16.572 1.00 70.56 96 GLY A O 1
ATOM 772 N N . PHE A 1 97 ? -0.273 -11.641 -16.090 1.00 67.75 97 PHE A N 1
ATOM 773 C CA . PHE A 1 97 ? -0.837 -12.660 -15.222 1.00 67.75 97 PHE A CA 1
ATOM 774 C C . PHE A 1 97 ? -0.922 -14.013 -15.951 1.00 67.75 97 PHE A C 1
ATOM 776 O O . PHE A 1 97 ? -1.523 -14.091 -17.026 1.00 67.75 97 PHE A O 1
ATOM 783 N N . TYR A 1 98 ? -0.374 -15.077 -15.348 1.00 58.97 98 TYR A N 1
ATOM 784 C CA . TYR A 1 98 ? -0.517 -16.471 -15.812 1.00 58.97 98 TYR A CA 1
ATOM 785 C C . TYR A 1 98 ? 0.060 -16.787 -17.208 1.00 58.97 98 TYR A C 1
ATOM 787 O O . TYR A 1 98 ? -0.522 -17.561 -17.965 1.00 58.97 98 TYR A O 1
ATOM 795 N N . GLN A 1 99 ? 1.221 -16.233 -17.562 1.00 53.41 99 GLN A N 1
ATOM 796 C CA . GLN A 1 99 ? 1.858 -16.574 -18.844 1.00 53.41 99 GLN A CA 1
ATOM 797 C C . GLN A 1 99 ? 2.545 -17.961 -18.857 1.00 53.41 99 GLN A C 1
ATOM 799 O O . GLN A 1 99 ? 2.573 -18.579 -19.911 1.00 53.41 99 GLN A O 1
ATOM 804 N N . ASP A 1 100 ? 2.991 -18.516 -17.719 1.00 49.12 100 ASP A N 1
ATOM 805 C CA . ASP A 1 100 ? 3.554 -19.881 -17.639 1.00 49.12 100 ASP A CA 1
ATOM 806 C C . ASP A 1 100 ? 3.238 -20.564 -16.293 1.00 49.12 100 ASP A C 1
ATOM 808 O O . ASP A 1 100 ? 3.177 -19.884 -15.262 1.00 49.12 100 ASP A O 1
ATOM 812 N N . PRO A 1 101 ? 3.135 -21.908 -16.232 1.00 43.69 101 PRO A N 1
ATOM 813 C CA . PRO A 1 101 ? 3.344 -22.656 -14.994 1.00 43.69 101 PRO A CA 1
ATOM 814 C C . PRO A 1 101 ? 4.762 -22.360 -14.468 1.00 43.69 101 PRO A C 1
ATOM 816 O O . PRO A 1 101 ? 5.740 -22.937 -14.933 1.00 43.69 101 PRO A O 1
ATOM 819 N N . GLY A 1 102 ? 4.877 -21.407 -13.537 1.00 48.44 102 GLY A N 1
ATOM 820 C CA . GLY A 1 102 ? 6.157 -20.875 -13.046 1.00 48.44 102 GLY A CA 1
ATOM 821 C C . GLY A 1 102 ? 6.476 -19.430 -13.460 1.00 48.44 102 GLY A C 1
ATOM 822 O O . GLY A 1 102 ? 7.547 -18.938 -13.113 1.00 48.44 102 GLY A O 1
ATOM 823 N N . ALA A 1 103 ? 5.583 -18.726 -14.167 1.00 51.62 103 ALA A N 1
ATOM 824 C CA . ALA A 1 103 ? 5.734 -17.292 -14.420 1.00 51.62 103 ALA A CA 1
ATOM 825 C C . ALA A 1 103 ? 5.389 -16.439 -13.187 1.00 51.62 103 ALA A C 1
ATOM 827 O O . ALA A 1 103 ? 4.463 -16.740 -12.430 1.00 51.62 103 ALA A O 1
ATOM 828 N N . ALA A 1 104 ? 6.113 -15.324 -13.060 1.00 52.06 104 ALA A N 1
ATOM 829 C CA . ALA A 1 104 ? 5.739 -14.145 -12.287 1.00 52.06 104 ALA A CA 1
ATOM 830 C C . ALA A 1 104 ? 4.269 -13.739 -12.489 1.00 52.06 104 ALA A C 1
ATOM 832 O O . ALA A 1 104 ? 3.709 -13.932 -13.567 1.00 52.06 104 ALA A O 1
ATOM 833 N N . GLY A 1 105 ? 3.665 -13.088 -11.492 1.00 55.03 105 GLY A N 1
ATOM 834 C CA . GLY A 1 105 ? 2.365 -12.432 -11.649 1.00 55.03 105 GLY A CA 1
ATOM 835 C C . GLY A 1 105 ? 1.154 -13.287 -11.278 1.00 55.03 105 GLY A C 1
ATOM 836 O O . GLY A 1 105 ? 0.093 -13.087 -11.856 1.00 55.03 105 GLY A O 1
ATOM 837 N N . ALA A 1 106 ? 1.252 -14.197 -10.304 1.00 67.62 106 ALA A N 1
ATOM 838 C CA . ALA A 1 106 ? 0.137 -15.061 -9.881 1.00 67.62 106 ALA A CA 1
ATOM 839 C C . ALA A 1 106 ? -1.109 -14.300 -9.373 1.00 67.62 106 ALA A C 1
ATOM 841 O O . ALA A 1 106 ? -2.175 -14.898 -9.238 1.00 67.62 106 ALA A O 1
ATOM 842 N N . SER A 1 107 ? -0.980 -13.002 -9.070 1.00 82.19 107 SER A N 1
ATOM 843 C CA . SER A 1 107 ? -2.064 -12.115 -8.622 1.00 82.19 107 SER A CA 1
ATOM 844 C C . SER A 1 107 ? -2.282 -10.873 -9.499 1.00 82.19 107 SER A C 1
ATOM 846 O O . SER A 1 107 ? -3.250 -10.154 -9.275 1.00 82.19 107 SER A O 1
ATOM 848 N N . GLY A 1 108 ? -1.403 -10.600 -10.472 1.00 87.62 108 GLY A N 1
ATOM 849 C CA . GLY A 1 108 ? -1.457 -9.395 -11.317 1.00 87.62 108 GLY A CA 1
ATOM 850 C C . GLY A 1 108 ? -0.839 -8.155 -10.659 1.00 87.62 108 GLY A C 1
ATOM 851 O O . GLY A 1 108 ? -0.964 -7.044 -11.181 1.00 87.62 108 GLY A O 1
ATOM 852 N N . TYR A 1 109 ? -0.159 -8.345 -9.527 1.00 92.25 109 TYR A N 1
ATOM 853 C CA . TYR A 1 109 ? 0.509 -7.310 -8.744 1.00 92.25 109 TYR A CA 1
ATOM 854 C C . TYR A 1 109 ? 1.944 -7.722 -8.433 1.00 92.25 109 TYR A C 1
ATOM 856 O O . TYR A 1 109 ? 2.217 -8.909 -8.260 1.00 92.25 109 TYR A O 1
ATOM 864 N N . LEU A 1 110 ? 2.829 -6.737 -8.266 1.00 93.19 110 LEU A N 1
ATOM 865 C CA . LEU A 1 110 ? 4.194 -6.941 -7.774 1.00 93.19 110 LEU A CA 1
ATOM 866 C C . LEU A 1 110 ? 4.492 -5.991 -6.611 1.00 93.19 110 LEU A C 1
ATOM 868 O O . LEU A 1 110 ? 3.854 -4.947 -6.464 1.00 93.19 110 LEU A O 1
ATOM 872 N N . SER A 1 111 ? 5.452 -6.343 -5.760 1.00 94.12 111 SER A N 1
ATOM 873 C CA . SER A 1 111 ? 5.868 -5.465 -4.660 1.00 94.12 111 SER A CA 1
ATOM 874 C C . SER A 1 111 ? 6.781 -4.348 -5.167 1.00 94.12 111 SER A C 1
ATOM 876 O O . SER A 1 111 ? 7.803 -4.623 -5.781 1.00 94.12 111 SER A O 1
ATOM 878 N N . ARG A 1 112 ? 6.442 -3.092 -4.858 1.00 95.25 112 ARG A N 1
ATOM 879 C CA . ARG A 1 112 ? 7.289 -1.910 -5.117 1.00 95.25 112 ARG A CA 1
ATOM 880 C C . ARG A 1 112 ? 8.121 -1.505 -3.901 1.00 95.25 112 ARG A C 1
ATOM 882 O O . ARG A 1 112 ? 9.188 -0.914 -4.021 1.00 95.25 112 ARG A O 1
ATOM 889 N N . LYS A 1 113 ? 7.618 -1.790 -2.700 1.00 93.62 113 LYS A N 1
ATOM 890 C CA . LYS A 1 113 ? 8.253 -1.326 -1.465 1.00 93.62 113 LYS A CA 1
ATOM 891 C C . LYS A 1 113 ? 9.640 -1.942 -1.295 1.00 93.62 113 LYS A C 1
ATOM 893 O O . LYS A 1 113 ? 9.793 -3.145 -1.484 1.00 93.62 113 LYS A O 1
ATOM 898 N N . MET A 1 114 ? 10.587 -1.130 -0.822 1.00 91.12 114 MET A N 1
ATOM 899 C CA . MET A 1 114 ? 12.015 -1.457 -0.659 1.00 91.12 114 MET A CA 1
ATOM 900 C C . MET A 1 114 ? 12.812 -1.550 -1.965 1.00 91.12 114 MET A C 1
ATOM 902 O O . MET A 1 114 ? 14.020 -1.791 -1.910 1.00 91.12 114 MET A O 1
ATOM 906 N N . LEU A 1 115 ? 12.171 -1.312 -3.111 1.00 93.00 115 LEU A N 1
ATOM 907 C CA . LEU A 1 115 ? 12.869 -1.143 -4.375 1.00 93.00 115 LEU A CA 1
ATOM 908 C C . LEU A 1 115 ? 13.394 0.286 -4.504 1.00 93.00 115 LEU A C 1
ATOM 910 O O . LEU A 1 115 ? 12.762 1.241 -4.044 1.00 93.00 115 LEU A O 1
ATOM 914 N N . ALA A 1 116 ? 14.552 0.425 -5.136 1.00 93.12 116 ALA A N 1
ATOM 915 C CA . ALA A 1 116 ? 15.096 1.710 -5.525 1.00 93.12 116 ALA A CA 1
ATOM 916 C C . ALA A 1 116 ? 14.669 2.043 -6.954 1.00 93.12 116 ALA A C 1
ATOM 918 O O . ALA A 1 116 ? 14.909 1.284 -7.892 1.00 93.12 116 ALA A O 1
ATOM 919 N N . GLU A 1 117 ? 14.037 3.202 -7.103 1.00 91.38 117 GLU A N 1
ATOM 920 C CA . GLU A 1 117 ? 13.620 3.720 -8.402 1.00 91.38 117 GLU A CA 1
ATOM 921 C C . GLU A 1 117 ? 14.839 3.896 -9.324 1.00 91.38 117 GLU A C 1
ATOM 923 O O . GLU A 1 117 ? 15.912 4.314 -8.882 1.00 91.38 117 GLU A O 1
ATOM 928 N N . GLY A 1 118 ? 14.682 3.572 -10.608 1.00 89.69 118 GLY A N 1
ATOM 929 C CA . GLY A 1 118 ? 15.761 3.667 -11.602 1.00 89.69 118 GLY A CA 1
ATOM 930 C C . GLY A 1 118 ? 16.675 2.439 -11.701 1.00 89.69 118 GLY A C 1
ATOM 931 O O . GLY A 1 118 ? 17.516 2.384 -12.596 1.00 89.69 118 GLY A O 1
ATOM 932 N N . LEU A 1 119 ? 16.512 1.437 -10.833 1.00 91.62 119 LEU A N 1
ATOM 933 C CA . LEU A 1 119 ? 17.222 0.159 -10.941 1.00 91.62 119 LEU A CA 1
ATOM 934 C C . LEU A 1 119 ? 16.358 -0.877 -11.673 1.00 91.62 119 LEU A C 1
ATOM 936 O O . LEU A 1 119 ? 15.127 -0.857 -11.609 1.00 91.62 119 LEU A O 1
ATOM 940 N N . THR A 1 120 ? 17.017 -1.797 -12.373 1.00 89.00 120 THR A N 1
ATOM 941 C CA . THR A 1 120 ? 16.400 -2.993 -12.976 1.00 89.00 120 THR A CA 1
ATOM 942 C C . THR A 1 120 ? 17.371 -4.161 -12.863 1.00 89.00 120 THR A C 1
ATOM 944 O O . THR A 1 120 ? 18.489 -3.974 -12.361 1.00 89.00 120 THR A O 1
ATOM 947 N N . ALA A 1 121 ? 16.999 -5.345 -13.360 1.00 84.25 121 ALA A N 1
ATOM 948 C CA . ALA A 1 121 ? 17.966 -6.427 -13.408 1.00 84.25 121 ALA A CA 1
ATOM 949 C C . ALA A 1 121 ? 19.223 -6.017 -14.165 1.00 84.25 121 ALA A C 1
ATOM 951 O O . ALA A 1 121 ? 19.172 -5.311 -15.170 1.00 84.25 121 ALA A O 1
ATOM 952 N N . ASN A 1 122 ? 20.379 -6.427 -13.651 1.00 83.69 122 ASN A N 1
ATOM 953 C CA . ASN A 1 122 ? 21.689 -6.126 -14.234 1.00 83.69 122 ASN A CA 1
ATOM 954 C C . ASN A 1 122 ? 22.019 -4.627 -14.430 1.00 83.69 122 ASN A C 1
ATOM 956 O O . ASN A 1 122 ? 23.021 -4.322 -15.078 1.00 83.69 122 ASN A O 1
ATOM 960 N N . PHE A 1 123 ? 21.248 -3.689 -13.861 1.00 90.25 123 PHE A N 1
ATOM 961 C CA . PHE A 1 123 ? 21.475 -2.250 -14.023 1.00 90.25 123 PHE A CA 1
ATOM 962 C C . PHE A 1 123 ? 21.378 -1.490 -12.702 1.00 90.25 123 PHE A C 1
ATOM 964 O O . PHE A 1 123 ? 20.347 -1.491 -12.031 1.00 90.25 123 PHE A O 1
ATOM 971 N N . GLY A 1 124 ? 22.465 -0.794 -12.367 1.00 90.56 124 GLY A N 1
ATOM 972 C CA . GLY A 1 124 ? 22.591 -0.051 -11.119 1.00 90.56 124 GLY A CA 1
ATOM 973 C C . GLY A 1 124 ? 22.706 -0.954 -9.887 1.00 90.56 124 GLY A C 1
ATOM 974 O O . GLY A 1 124 ? 22.482 -2.166 -9.933 1.00 90.56 124 GLY A O 1
ATOM 975 N N . THR A 1 125 ? 23.109 -0.347 -8.779 1.00 93.94 125 THR A N 1
ATOM 976 C CA . THR A 1 125 ? 23.061 -0.915 -7.428 1.00 93.94 125 THR A CA 1
ATOM 977 C C . THR A 1 125 ? 22.806 0.224 -6.452 1.00 93.94 125 THR A C 1
ATOM 979 O O . THR A 1 125 ? 23.072 1.388 -6.760 1.00 93.94 125 THR A O 1
ATOM 982 N N . THR A 1 126 ? 22.267 -0.095 -5.281 1.00 92.88 126 THR A N 1
ATOM 983 C CA . THR A 1 126 ? 22.055 0.896 -4.225 1.00 92.88 126 THR A CA 1
ATOM 984 C C . THR A 1 126 ? 22.398 0.321 -2.861 1.00 92.88 126 THR A C 1
ATOM 986 O O . THR A 1 126 ? 22.335 -0.896 -2.657 1.00 92.88 126 THR A O 1
ATOM 989 N N . ASP A 1 127 ? 22.736 1.201 -1.923 1.00 92.00 127 ASP A N 1
ATOM 990 C CA . ASP A 1 127 ? 22.872 0.849 -0.517 1.00 92.00 127 ASP A CA 1
ATOM 991 C C . ASP A 1 127 ? 21.533 0.361 0.044 1.00 92.00 127 ASP A C 1
ATOM 993 O O . ASP A 1 127 ? 20.480 0.978 -0.142 1.00 92.00 127 ASP A O 1
ATOM 997 N N . ARG A 1 128 ? 21.571 -0.749 0.787 1.00 87.62 128 ARG A N 1
ATOM 998 C CA . ARG A 1 128 ? 20.370 -1.334 1.390 1.00 87.62 128 ARG A CA 1
ATOM 999 C C . ARG A 1 128 ? 20.258 -0.997 2.862 1.00 87.62 128 ARG A C 1
ATOM 1001 O O . ARG A 1 128 ? 21.128 -1.325 3.677 1.00 87.62 128 ARG A O 1
ATOM 1008 N N . ASN A 1 129 ? 19.106 -0.434 3.208 1.00 84.88 129 ASN A N 1
ATOM 1009 C CA . ASN A 1 129 ? 18.682 -0.251 4.583 1.00 84.88 129 ASN A CA 1
ATOM 1010 C C . ASN A 1 129 ? 17.354 -0.973 4.822 1.00 84.88 129 ASN A C 1
ATOM 1012 O O . ASN A 1 129 ? 16.316 -0.557 4.313 1.00 84.88 129 ASN A O 1
ATOM 1016 N N . TRP A 1 130 ? 17.400 -2.044 5.614 1.00 84.50 130 TRP A N 1
ATOM 1017 C CA . TRP A 1 130 ? 16.207 -2.755 6.053 1.00 84.50 130 TRP A CA 1
ATOM 1018 C C . TRP A 1 130 ? 15.788 -2.239 7.433 1.00 84.50 130 TRP A C 1
ATOM 1020 O O . TRP A 1 130 ? 16.506 -2.476 8.413 1.00 84.50 130 TRP A O 1
ATOM 1030 N N . PRO A 1 131 ? 14.658 -1.521 7.552 1.00 88.81 131 PRO A N 1
ATOM 1031 C CA . PRO A 1 131 ? 14.231 -0.998 8.837 1.00 88.81 131 PRO A CA 1
ATOM 1032 C C . PRO A 1 131 ? 13.786 -2.146 9.749 1.00 88.81 131 PRO A C 1
ATOM 1034 O O . PRO A 1 131 ? 12.748 -2.762 9.534 1.00 88.81 131 PRO A O 1
ATOM 1037 N N . LEU A 1 132 ? 14.552 -2.410 10.811 1.00 90.56 132 LEU A N 1
ATOM 1038 C CA . LEU A 1 132 ? 14.146 -3.376 11.837 1.00 90.56 132 LEU A CA 1
ATOM 1039 C C . LEU A 1 132 ? 12.983 -2.834 12.684 1.00 90.56 132 LEU A C 1
ATOM 1041 O O . LEU A 1 132 ? 12.010 -3.540 12.958 1.00 90.56 132 LEU A O 1
ATOM 1045 N N . ILE A 1 133 ? 13.098 -1.568 13.095 1.00 93.12 133 ILE A N 1
ATOM 1046 C CA . ILE A 1 133 ? 12.084 -0.796 13.818 1.00 93.12 133 ILE A CA 1
ATOM 1047 C C . ILE A 1 133 ? 12.114 0.623 13.256 1.00 93.12 133 ILE A C 1
ATOM 1049 O O . ILE A 1 133 ? 13.184 1.187 13.022 1.00 93.12 133 ILE A O 1
ATOM 1053 N N . ARG A 1 134 ? 10.939 1.227 13.081 1.00 94.25 134 ARG A N 1
ATOM 1054 C CA . ARG A 1 134 ? 10.800 2.632 12.682 1.00 94.25 134 ARG A CA 1
ATOM 1055 C C . ARG A 1 134 ? 9.724 3.329 13.494 1.00 94.25 134 ARG A C 1
ATOM 1057 O O . ARG A 1 134 ? 8.842 2.686 14.055 1.00 94.25 134 ARG A O 1
ATOM 1064 N N . TYR A 1 135 ? 9.760 4.656 13.516 1.00 95.88 135 TYR A N 1
ATOM 1065 C CA . TYR A 1 135 ? 8.874 5.450 14.367 1.00 95.88 135 TYR A CA 1
ATOM 1066 C C . TYR A 1 135 ? 7.378 5.157 14.156 1.00 95.88 135 TYR A C 1
ATOM 1068 O O . TYR A 1 135 ? 6.630 5.050 15.123 1.00 95.88 135 TYR A O 1
ATOM 1076 N N . ALA A 1 136 ? 6.945 4.910 12.916 1.00 95.44 136 ALA A N 1
ATOM 1077 C CA . ALA A 1 136 ? 5.556 4.533 12.654 1.00 95.44 136 ALA A CA 1
ATOM 1078 C C . ALA A 1 136 ? 5.141 3.217 13.339 1.00 95.44 136 ALA A C 1
ATOM 1080 O O . ALA A 1 136 ? 3.997 3.090 13.761 1.00 95.44 136 ALA A O 1
ATOM 1081 N N . GLU A 1 137 ? 6.052 2.247 13.488 1.00 96.31 137 GLU A N 1
ATOM 1082 C CA . GLU A 1 137 ? 5.769 1.023 14.246 1.00 96.31 137 GLU A CA 1
ATOM 1083 C C . GLU A 1 137 ? 5.523 1.337 15.729 1.00 96.31 137 GLU A C 1
ATOM 1085 O O . GLU A 1 137 ? 4.601 0.777 16.323 1.00 96.31 137 GLU A O 1
ATOM 1090 N N . ILE A 1 138 ? 6.279 2.276 16.305 1.00 97.50 138 ILE A N 1
ATOM 1091 C CA . ILE A 1 138 ? 6.091 2.730 17.691 1.00 97.50 138 ILE A CA 1
ATOM 1092 C C . ILE A 1 138 ? 4.722 3.394 17.869 1.00 97.50 138 ILE A C 1
ATOM 1094 O O . ILE A 1 138 ? 4.017 3.090 18.831 1.00 97.50 138 ILE A O 1
ATOM 1098 N N . LEU A 1 139 ? 4.308 4.244 16.924 1.00 98.00 139 LEU A N 1
ATOM 1099 C CA . LEU A 1 139 ? 2.978 4.861 16.942 1.00 98.00 139 LEU A CA 1
ATOM 1100 C C . LEU A 1 139 ? 1.858 3.817 16.834 1.00 98.00 139 LEU A C 1
ATOM 1102 O O . LEU A 1 139 ? 0.874 3.895 17.565 1.00 98.00 139 LEU A O 1
ATOM 1106 N N . LEU A 1 140 ? 2.024 2.797 15.988 1.00 97.69 140 LEU A N 1
ATOM 1107 C CA . LEU A 1 140 ? 1.056 1.703 15.856 1.00 97.69 140 LEU A CA 1
ATOM 1108 C C . LEU A 1 140 ? 0.943 0.867 17.137 1.00 97.69 140 LEU A C 1
ATOM 1110 O O . LEU A 1 140 ? -0.162 0.511 17.545 1.00 97.69 140 LEU A O 1
ATOM 1114 N N . ILE A 1 141 ? 2.070 0.579 17.796 1.00 97.69 141 ILE A N 1
ATOM 1115 C CA . ILE A 1 141 ? 2.082 -0.105 19.097 1.00 97.69 141 ILE A CA 1
ATOM 1116 C C . ILE A 1 141 ? 1.384 0.762 20.152 1.00 97.69 141 ILE A C 1
ATOM 1118 O O . ILE A 1 141 ? 0.543 0.258 20.898 1.00 97.69 141 ILE A O 1
ATOM 1122 N N . LYS A 1 142 ? 1.680 2.070 20.186 1.00 98.19 142 LYS A N 1
ATOM 1123 C CA . LYS A 1 142 ? 1.019 3.033 21.077 1.00 98.19 142 LYS A CA 1
ATOM 1124 C C . LYS A 1 142 ? -0.496 3.036 20.851 1.00 98.19 142 LYS A C 1
ATOM 1126 O O . LYS A 1 142 ? -1.231 2.890 21.823 1.00 98.19 142 LYS A O 1
ATOM 1131 N N . ALA A 1 143 ? -0.964 3.123 19.605 1.00 97.31 143 ALA A N 1
ATOM 1132 C CA . ALA A 1 143 ? -2.390 3.071 19.277 1.00 97.31 143 ALA A CA 1
ATOM 1133 C C . ALA A 1 143 ? -3.044 1.763 19.762 1.00 97.31 143 ALA A C 1
ATOM 1135 O O . ALA A 1 143 ? -4.076 1.801 20.428 1.00 97.31 143 ALA A O 1
ATOM 1136 N N . GLU A 1 144 ? -2.413 0.605 19.524 1.00 97.00 144 GLU A N 1
ATOM 1137 C CA . GLU A 1 144 ? -2.934 -0.690 19.989 1.00 97.00 144 GLU A CA 1
ATOM 1138 C C . GLU A 1 144 ? -3.042 -0.764 21.526 1.00 97.00 144 GLU A C 1
ATOM 1140 O O . GLU A 1 144 ? -4.007 -1.325 22.057 1.00 97.00 144 GLU A O 1
ATOM 1145 N N . VAL A 1 145 ? -2.082 -0.189 22.258 1.00 97.69 145 VAL A N 1
ATOM 1146 C CA . VAL A 1 145 ? -2.117 -0.115 23.729 1.00 97.69 145 VAL A CA 1
ATOM 1147 C C . VAL A 1 145 ? -3.205 0.845 24.213 1.00 97.69 145 VAL A C 1
ATOM 1149 O O . VAL A 1 145 ? -3.965 0.487 25.113 1.00 97.69 145 VAL A O 1
ATOM 1152 N N . LEU A 1 146 ? -3.325 2.031 23.613 1.00 97.69 146 LEU A N 1
ATOM 1153 C CA . LEU A 1 146 ? -4.348 3.016 23.977 1.00 97.69 146 LEU A CA 1
ATOM 1154 C C . LEU A 1 146 ? -5.764 2.459 23.781 1.00 97.69 146 LEU A C 1
ATOM 1156 O O . LEU A 1 146 ? -6.598 2.615 24.677 1.00 97.69 146 LEU A O 1
ATOM 1160 N N . ASN A 1 147 ? -5.990 1.706 22.700 1.00 96.81 147 ASN A N 1
ATOM 1161 C CA . ASN A 1 147 ? -7.233 0.968 22.468 1.00 96.81 147 ASN A CA 1
ATOM 1162 C C . ASN A 1 147 ? -7.556 0.003 23.618 1.00 96.81 147 ASN A C 1
ATOM 1164 O O . ASN A 1 147 ? -8.676 -0.066 24.124 1.00 96.81 147 ASN A O 1
ATOM 1168 N N . LYS A 1 148 ? -6.551 -0.763 24.071 1.00 95.06 148 LYS A N 1
ATOM 1169 C CA . LYS A 1 148 ? -6.717 -1.720 25.177 1.00 95.06 148 LYS A CA 1
ATOM 1170 C C . LYS A 1 148 ? -7.041 -1.030 26.500 1.00 95.06 148 LYS A C 1
ATOM 1172 O O . LYS A 1 148 ? -7.779 -1.604 27.299 1.00 95.06 148 LYS A O 1
ATOM 1177 N N . LEU A 1 149 ? -6.507 0.171 26.711 1.00 96.94 149 LEU A N 1
ATOM 1178 C CA . LEU A 1 149 ? -6.734 0.988 27.903 1.00 96.94 149 LEU A CA 1
ATOM 1179 C C . LEU A 1 149 ? -8.000 1.861 27.817 1.00 96.94 149 LEU A C 1
ATOM 1181 O O . LEU A 1 149 ? -8.292 2.571 28.773 1.00 96.94 149 LEU A O 1
ATOM 1185 N N . ASN A 1 150 ? -8.749 1.816 26.706 1.00 94.44 150 ASN A N 1
ATOM 1186 C CA . ASN A 1 150 ? -9.897 2.689 26.424 1.00 94.44 150 ASN A CA 1
ATOM 1187 C C . ASN A 1 150 ? -9.557 4.195 26.490 1.00 94.44 150 ASN A C 1
ATOM 1189 O O . ASN A 1 150 ? -10.372 5.009 26.925 1.00 94.44 150 ASN A O 1
ATOM 1193 N N . ARG A 1 151 ? -8.347 4.582 26.065 1.00 95.19 151 ARG A N 1
ATOM 1194 C CA . ARG A 1 151 ? -7.904 5.988 25.999 1.00 95.19 151 ARG A CA 1
ATOM 1195 C C . ARG A 1 151 ? -8.220 6.588 24.625 1.00 95.19 151 ARG A C 1
ATOM 1197 O O . ARG A 1 151 ? -7.316 6.918 23.861 1.00 95.19 151 ARG A O 1
ATOM 1204 N N . THR A 1 152 ? -9.513 6.713 24.325 1.00 91.56 152 THR A N 1
ATOM 1205 C CA . THR A 1 152 ? -10.039 7.051 22.990 1.00 91.56 152 THR A CA 1
ATOM 1206 C C . THR A 1 152 ? -9.443 8.338 22.415 1.00 91.56 152 THR A C 1
ATOM 1208 O O . THR A 1 152 ? -8.919 8.329 21.311 1.00 91.56 152 THR A O 1
ATOM 1211 N N . SER A 1 153 ? -9.437 9.450 23.153 1.00 91.75 153 SER A N 1
ATOM 1212 C CA . SER A 1 153 ? -8.961 10.729 22.598 1.00 91.75 153 SER A CA 1
ATOM 1213 C C . SER A 1 153 ? -7.495 10.681 22.143 1.00 91.75 153 SER A C 1
ATOM 1215 O O . SER A 1 153 ? -7.139 11.231 21.104 1.00 91.75 153 SER A O 1
ATOM 1217 N N . GLU A 1 154 ? -6.638 9.987 22.892 1.00 94.69 154 GLU A N 1
ATOM 1218 C CA . GLU A 1 154 ? -5.215 9.845 22.565 1.00 94.69 154 GLU A CA 1
ATOM 1219 C C . GLU A 1 154 ? -4.963 8.828 21.453 1.00 94.69 154 GLU A C 1
ATOM 1221 O O . GLU A 1 154 ? -4.005 8.963 20.690 1.00 94.69 154 GLU A O 1
ATOM 1226 N N . GLU A 1 155 ? -5.809 7.804 21.363 1.00 94.00 155 GLU A N 1
ATOM 1227 C CA . GLU A 1 155 ? -5.784 6.825 20.282 1.00 94.00 155 GLU A CA 1
ATOM 1228 C C . GLU A 1 155 ? -6.066 7.501 18.937 1.00 94.00 155 GLU A C 1
ATOM 1230 O O . GLU A 1 155 ? -5.262 7.362 18.016 1.00 94.00 155 GLU A O 1
ATOM 1235 N N . TYR A 1 156 ? -7.135 8.301 18.845 1.00 91.81 156 TYR A N 1
ATOM 1236 C CA . TYR A 1 156 ? -7.472 9.037 17.620 1.00 91.81 156 TYR A CA 1
ATOM 1237 C C . TYR A 1 156 ? -6.383 10.050 17.257 1.00 91.81 156 TYR A C 1
ATOM 1239 O O . TYR A 1 156 ? -6.019 10.162 16.088 1.00 91.81 156 TYR A O 1
ATOM 1247 N N . ALA A 1 157 ? -5.797 10.737 18.245 1.00 92.69 157 ALA A N 1
ATOM 1248 C CA . ALA A 1 157 ? -4.660 11.624 18.004 1.00 92.69 157 ALA A CA 1
ATOM 1249 C C . ALA A 1 157 ? -3.447 10.862 17.434 1.00 92.69 157 ALA A C 1
ATOM 1251 O O . ALA A 1 157 ? -2.863 11.289 16.439 1.00 92.69 157 ALA A O 1
ATOM 1252 N N . THR A 1 158 ? -3.120 9.699 18.008 1.00 95.19 158 THR A N 1
ATOM 1253 C CA . THR A 1 158 ? -2.003 8.852 17.554 1.00 95.19 158 THR A CA 1
ATOM 1254 C C . THR A 1 158 ? -2.240 8.311 16.139 1.00 95.19 158 THR A C 1
ATOM 1256 O O . THR A 1 158 ? -1.318 8.287 15.327 1.00 95.19 158 THR A O 1
ATOM 1259 N N . ILE A 1 159 ? -3.474 7.916 15.811 1.00 92.69 159 ILE A N 1
ATOM 1260 C CA . ILE A 1 159 ? -3.856 7.527 14.445 1.00 92.69 159 ILE A CA 1
ATOM 1261 C C . ILE A 1 159 ? -3.703 8.720 13.497 1.00 92.69 159 ILE A C 1
ATOM 1263 O O . ILE A 1 159 ? -3.072 8.592 12.452 1.00 92.69 159 ILE A O 1
ATOM 1267 N N . GLY A 1 160 ? -4.191 9.900 13.884 1.00 91.69 160 GLY A N 1
ATOM 1268 C CA . GLY A 1 160 ? -4.036 11.119 13.093 1.00 91.69 160 GLY A CA 1
ATOM 1269 C C . GLY A 1 160 ? -2.572 11.457 12.783 1.00 91.69 160 GLY A C 1
ATOM 1270 O O . GLY A 1 160 ? -2.276 11.904 11.678 1.00 91.69 160 GLY A O 1
ATOM 1271 N N . GLU A 1 161 ? -1.640 11.212 13.708 1.00 93.50 161 GLU A N 1
ATOM 1272 C CA . GLU A 1 161 ? -0.197 11.354 13.453 1.00 93.50 161 GLU A CA 1
ATOM 1273 C C . GLU A 1 161 ? 0.303 10.380 12.373 1.00 93.50 161 GLU A C 1
ATOM 1275 O O . GLU A 1 161 ? 1.024 10.792 11.463 1.00 93.50 161 GLU A O 1
ATOM 1280 N N . ILE A 1 162 ? -0.112 9.109 12.424 1.00 93.31 162 ILE A N 1
ATOM 1281 C CA . ILE A 1 162 ? 0.260 8.097 11.420 1.00 93.31 162 ILE A CA 1
ATOM 1282 C C . ILE A 1 162 ? -0.251 8.499 10.031 1.00 93.31 162 ILE A C 1
ATOM 1284 O O . ILE A 1 162 ? 0.499 8.439 9.057 1.00 93.31 162 ILE A O 1
ATOM 1288 N N . PHE A 1 163 ? -1.502 8.950 9.945 1.00 91.25 163 PHE A N 1
ATOM 1289 C CA . PHE A 1 163 ? -2.142 9.320 8.682 1.00 91.25 163 PHE A CA 1
ATOM 1290 C C . PHE A 1 163 ? -1.521 10.571 8.054 1.00 91.25 163 PHE A C 1
ATOM 1292 O O . PHE A 1 163 ? -1.290 10.601 6.844 1.00 91.25 163 PHE A O 1
ATOM 1299 N N . LYS A 1 164 ? -1.144 11.559 8.878 1.00 89.94 164 LYS A N 1
ATOM 1300 C CA . LYS A 1 164 ? -0.358 12.718 8.426 1.00 89.94 164 LYS A CA 1
ATOM 1301 C C . LYS A 1 164 ? 0.981 12.292 7.826 1.00 89.94 164 LYS A C 1
ATOM 1303 O O . LYS A 1 164 ? 1.346 12.778 6.761 1.00 89.94 164 LYS A O 1
ATOM 1308 N N . LEU A 1 165 ? 1.691 11.362 8.472 1.00 88.56 165 LEU A N 1
ATOM 1309 C CA . LEU A 1 165 ? 2.956 10.824 7.953 1.00 88.56 165 LEU A CA 1
ATOM 1310 C C . LEU A 1 165 ? 2.765 10.010 6.664 1.00 88.56 165 LEU A C 1
ATOM 1312 O O . LEU A 1 165 ? 3.664 9.974 5.828 1.00 88.56 165 LEU A O 1
ATOM 1316 N N . ALA A 1 166 ? 1.613 9.358 6.500 1.00 89.06 166 ALA A N 1
ATOM 1317 C CA . ALA A 1 166 ? 1.254 8.616 5.294 1.00 89.06 166 ALA A CA 1
ATOM 1318 C C . ALA A 1 166 ? 0.807 9.514 4.123 1.00 89.06 166 ALA A C 1
ATOM 1320 O O . ALA A 1 166 ? 0.697 9.028 2.998 1.00 89.06 166 ALA A O 1
ATOM 1321 N N . GLY A 1 167 ? 0.555 10.805 4.369 1.00 88.88 167 GLY A N 1
ATOM 1322 C CA . GLY A 1 167 ? 0.056 11.744 3.363 1.00 88.88 167 GLY A CA 1
ATOM 1323 C C . GLY A 1 167 ? -1.420 11.546 3.006 1.00 88.88 167 GLY A C 1
ATOM 1324 O O . GLY A 1 167 ? -1.842 11.974 1.934 1.00 88.88 167 GLY A O 1
ATOM 1325 N N . ILE A 1 168 ? -2.202 10.889 3.869 1.00 89.06 168 ILE A N 1
ATOM 1326 C CA . ILE A 1 168 ? -3.649 10.746 3.669 1.00 89.06 168 ILE A CA 1
ATOM 1327 C C . ILE A 1 168 ? -4.315 12.096 3.931 1.00 89.06 168 ILE A C 1
ATOM 1329 O O . ILE A 1 168 ? -3.966 12.807 4.876 1.00 89.06 168 ILE A O 1
ATOM 1333 N N . ILE A 1 169 ? -5.274 12.453 3.081 1.00 85.44 169 ILE A N 1
ATOM 1334 C CA . ILE A 1 169 ? -6.006 13.710 3.197 1.00 85.44 169 ILE A CA 1
ATOM 1335 C C . ILE A 1 169 ? -7.135 13.517 4.208 1.00 85.44 169 ILE A C 1
ATOM 1337 O O . ILE A 1 169 ? -7.808 12.491 4.228 1.00 85.44 169 ILE A O 1
ATOM 1341 N N . VAL A 1 170 ? -7.359 14.513 5.063 1.00 81.44 170 VAL A N 1
ATOM 1342 C CA . VAL A 1 170 ? -8.523 14.506 5.952 1.00 81.44 170 VAL A CA 1
ATOM 1343 C C . VAL A 1 170 ? -9.785 14.579 5.090 1.00 81.44 170 VAL A C 1
ATOM 1345 O O . VAL A 1 170 ? -9.997 15.567 4.387 1.00 81.44 170 VAL A O 1
ATOM 1348 N N . GLY A 1 171 ? -10.612 13.534 5.132 1.00 73.75 171 GLY A N 1
ATOM 1349 C CA . GLY A 1 171 ? -11.917 13.526 4.480 1.00 73.75 171 GLY A CA 1
ATOM 1350 C C . GLY A 1 171 ? -12.888 14.546 5.083 1.00 73.75 171 GLY A C 1
ATOM 1351 O O . GLY A 1 171 ? -12.627 15.162 6.116 1.00 73.75 171 GLY A O 1
ATOM 1352 N N . ALA A 1 172 ? -14.064 14.693 4.468 1.00 70.94 172 ALA A N 1
ATOM 1353 C CA . ALA A 1 172 ? -15.121 15.574 4.983 1.00 70.94 172 ALA A CA 1
ATOM 1354 C C . ALA A 1 172 ? -15.618 15.178 6.392 1.00 70.94 172 ALA A C 1
ATOM 1356 O O . ALA A 1 172 ? -16.229 15.987 7.084 1.00 70.94 172 ALA A O 1
ATOM 1357 N N . ASP A 1 173 ? -15.344 13.944 6.823 1.00 70.50 173 ASP A N 1
ATOM 1358 C CA . ASP A 1 173 ? -15.628 13.435 8.167 1.00 70.50 173 ASP A CA 1
ATOM 1359 C C . ASP A 1 173 ? -14.650 13.938 9.246 1.00 70.50 173 ASP A C 1
ATOM 1361 O O . ASP A 1 173 ? -14.880 13.711 10.437 1.00 70.50 173 ASP A O 1
ATOM 1365 N N . GLY A 1 174 ? -13.566 14.613 8.849 1.00 75.38 174 GLY A N 1
ATOM 1366 C CA . GLY A 1 174 ? -12.570 15.177 9.756 1.00 75.38 174 GLY A CA 1
ATOM 1367 C C . GLY A 1 174 ? -11.645 14.148 10.413 1.00 75.38 174 GLY A C 1
ATOM 1368 O O . GLY A 1 174 ? -10.806 14.537 11.221 1.00 75.38 174 GLY A O 1
ATOM 1369 N N . ASN A 1 175 ? -11.787 12.855 10.096 1.00 78.06 175 ASN A N 1
ATOM 1370 C CA . ASN A 1 175 ? -11.235 11.767 10.911 1.00 78.06 175 ASN A CA 1
ATOM 1371 C C . ASN A 1 175 ? -10.578 10.641 10.089 1.00 78.06 175 ASN A C 1
ATOM 1373 O O . ASN A 1 175 ? -10.423 9.527 10.588 1.00 78.06 175 ASN A O 1
ATOM 1377 N N . TYR A 1 176 ? -10.157 10.916 8.851 1.00 80.75 176 TYR A N 1
ATOM 1378 C CA . TYR A 1 176 ? -9.435 9.961 7.992 1.00 80.75 176 TYR A CA 1
ATOM 1379 C C . TYR A 1 176 ? -10.158 8.609 7.819 1.00 80.75 176 TYR A C 1
ATOM 1381 O O . TYR A 1 176 ? -9.541 7.544 7.884 1.00 80.75 176 TYR A O 1
ATOM 1389 N N . GLY A 1 177 ? -11.489 8.633 7.709 1.00 77.88 177 GLY A N 1
ATOM 1390 C CA . GLY A 1 177 ? -12.306 7.422 7.644 1.00 77.88 177 GLY A CA 1
ATOM 1391 C C . GLY A 1 177 ? -12.529 6.701 8.981 1.00 77.88 177 GLY A C 1
ATOM 1392 O O . GLY A 1 177 ? -13.303 5.743 9.019 1.00 77.88 177 GLY A O 1
ATOM 1393 N N . THR A 1 178 ? -11.932 7.149 10.094 1.00 80.12 178 THR A N 1
ATOM 1394 C CA . THR A 1 178 ? -12.343 6.686 11.431 1.00 80.12 178 THR A CA 1
ATOM 1395 C C . THR A 1 178 ? -13.676 7.326 11.815 1.00 80.12 178 THR A C 1
ATOM 1397 O O . THR A 1 178 ? -13.866 8.537 11.724 1.00 80.12 178 THR A O 1
ATOM 1400 N N . GLN A 1 179 ? -14.643 6.508 12.228 1.00 81.06 179 GLN A N 1
ATOM 1401 C CA . GLN A 1 179 ? -15.948 7.000 12.669 1.00 81.06 179 GLN A CA 1
ATOM 1402 C C . GLN A 1 179 ? -15.861 7.459 14.128 1.00 81.06 179 GLN A C 1
ATOM 1404 O O . GLN A 1 179 ? -15.234 6.796 14.949 1.00 81.06 179 GLN A O 1
ATOM 1409 N N . ALA A 1 180 ? -16.520 8.561 14.489 1.00 81.50 180 ALA A N 1
ATOM 1410 C CA . ALA A 1 180 ? -16.563 8.991 15.884 1.00 81.50 180 ALA A CA 1
ATOM 1411 C C . ALA A 1 180 ? -17.215 7.912 16.769 1.00 81.50 180 ALA A C 1
ATOM 1413 O O . ALA A 1 180 ? -18.274 7.377 16.443 1.00 81.50 180 ALA A O 1
ATOM 1414 N N . GLY A 1 181 ? -16.588 7.598 17.905 1.00 82.88 181 GLY A N 1
ATOM 1415 C CA . GLY A 1 181 ? -17.156 6.668 18.885 1.00 82.88 181 GLY A CA 1
ATOM 1416 C C . GLY A 1 181 ? -17.128 5.194 18.467 1.00 82.88 181 GLY A C 1
ATOM 1417 O O . GLY A 1 181 ? -17.937 4.410 18.967 1.00 82.88 181 GLY A O 1
ATOM 1418 N N . MET A 1 182 ? -16.210 4.790 17.577 1.00 89.06 182 MET A N 1
ATOM 1419 C CA . MET A 1 182 ? -16.008 3.371 17.261 1.00 89.06 182 MET A CA 1
ATOM 1420 C C . MET A 1 182 ? -15.860 2.529 18.529 1.00 89.06 182 MET A C 1
ATOM 1422 O O . MET A 1 182 ? -15.151 2.882 19.472 1.00 89.06 182 MET A O 1
ATOM 1426 N N . THR A 1 183 ? -16.494 1.357 18.527 1.00 93.19 183 THR A N 1
ATOM 1427 C CA . THR A 1 183 ? -16.290 0.385 19.601 1.00 93.19 183 THR A CA 1
ATOM 1428 C C . THR A 1 183 ? -14.824 -0.048 19.645 1.00 93.19 183 THR A C 1
ATOM 1430 O O . THR A 1 183 ? -14.164 -0.140 18.607 1.00 93.19 183 THR A O 1
ATOM 1433 N N . ARG A 1 184 ? -14.335 -0.444 20.827 1.00 93.06 184 ARG A N 1
ATOM 1434 C CA . ARG A 1 184 ? -12.982 -1.010 21.004 1.00 93.06 184 ARG A CA 1
ATOM 1435 C C . ARG A 1 184 ? -12.664 -2.118 19.991 1.00 93.06 184 ARG A C 1
ATOM 1437 O O . ARG A 1 184 ? -11.537 -2.261 19.524 1.00 93.06 184 ARG A O 1
ATOM 1444 N N . LYS A 1 185 ? -13.669 -2.936 19.647 1.00 94.56 185 LYS A N 1
ATOM 1445 C CA . LYS A 1 185 ? -13.540 -4.012 18.654 1.00 94.56 185 LYS A CA 1
ATOM 1446 C C . LYS A 1 185 ? -13.317 -3.449 17.249 1.00 94.56 185 LYS A C 1
ATOM 1448 O O . LYS A 1 185 ? -12.382 -3.891 16.589 1.00 94.56 185 LYS A O 1
ATOM 1453 N N . ASN A 1 186 ? -14.139 -2.493 16.820 1.00 93.44 186 ASN A N 1
ATOM 1454 C CA . ASN A 1 186 ? -14.037 -1.899 15.486 1.00 93.44 186 ASN A CA 1
ATOM 1455 C C . ASN A 1 186 ? -12.726 -1.124 15.336 1.00 93.44 186 ASN A C 1
ATOM 1457 O O . ASN A 1 186 ? -12.023 -1.295 14.344 1.00 93.44 186 ASN A O 1
ATOM 1461 N N . MET A 1 187 ? -12.349 -0.354 16.358 1.00 94.25 187 MET A N 1
ATOM 1462 C CA . MET A 1 187 ? -11.087 0.378 16.358 1.00 94.25 187 MET A CA 1
ATOM 1463 C C . MET A 1 187 ? -9.875 -0.561 16.358 1.00 94.25 187 MET A C 1
ATOM 1465 O O . MET A 1 187 ? -8.898 -0.332 15.651 1.00 94.25 187 MET A O 1
ATOM 1469 N N . ARG A 1 188 ? -9.956 -1.699 17.062 1.00 95.50 188 ARG A N 1
ATOM 1470 C CA . ARG A 1 188 ? -8.918 -2.735 16.969 1.00 95.50 188 ARG A CA 1
ATOM 1471 C C . ARG A 1 188 ? -8.755 -3.229 15.536 1.00 95.50 188 ARG A C 1
ATOM 1473 O O . ARG A 1 188 ? -7.627 -3.308 15.068 1.00 95.50 188 ARG A O 1
ATOM 1480 N N . SER A 1 189 ? -9.848 -3.556 14.852 1.00 94.31 189 SER A N 1
ATOM 1481 C CA . SER A 1 189 ? -9.799 -4.001 13.455 1.00 94.31 189 SER A CA 1
ATOM 1482 C C . SER A 1 189 ? -9.226 -2.927 12.526 1.00 94.31 189 SER A C 1
ATOM 1484 O O . SER A 1 189 ? -8.421 -3.254 11.656 1.00 94.31 189 SER A O 1
ATOM 1486 N N . PHE A 1 190 ? -9.558 -1.655 12.760 1.00 94.06 190 PHE A N 1
ATOM 1487 C CA . PHE A 1 190 ? -8.979 -0.525 12.035 1.00 94.06 190 PHE A CA 1
ATOM 1488 C C . PHE A 1 190 ? -7.457 -0.432 12.235 1.00 94.06 190 PHE A C 1
ATOM 1490 O O . PHE A 1 190 ? -6.710 -0.482 11.261 1.00 94.06 190 PHE A O 1
ATOM 1497 N N . ILE A 1 191 ? -6.978 -0.414 13.487 1.00 95.56 191 ILE A N 1
ATOM 1498 C CA . ILE A 1 191 ? -5.538 -0.374 13.817 1.00 95.56 191 ILE A CA 1
ATOM 1499 C C . ILE A 1 191 ? -4.798 -1.585 13.228 1.00 95.56 191 ILE A C 1
ATOM 1501 O O . ILE A 1 191 ? -3.677 -1.459 12.739 1.00 95.56 191 ILE A O 1
ATOM 1505 N N . GLN A 1 192 ? -5.420 -2.767 13.241 1.00 96.31 192 GLN A N 1
ATOM 1506 C CA . GLN A 1 192 ? -4.852 -3.981 12.648 1.00 96.31 192 GLN A CA 1
ATOM 1507 C C . GLN A 1 192 ? -4.687 -3.870 11.125 1.00 96.31 192 GLN A C 1
ATOM 1509 O O . GLN A 1 192 ? -3.694 -4.370 10.585 1.00 96.31 192 GLN A O 1
ATOM 1514 N N . ASN A 1 193 ? -5.636 -3.231 10.431 1.00 95.81 193 ASN A N 1
ATOM 1515 C CA . ASN A 1 193 ? -5.530 -2.967 8.997 1.00 95.81 193 ASN A CA 1
ATOM 1516 C C . ASN A 1 193 ? -4.486 -1.884 8.699 1.00 95.81 193 ASN A C 1
ATOM 1518 O O . ASN A 1 193 ? -3.637 -2.066 7.832 1.00 95.81 193 ASN A O 1
ATOM 1522 N N . GLU A 1 194 ? -4.476 -0.808 9.478 1.00 96.38 194 GLU A N 1
ATOM 1523 C CA . GLU A 1 194 ? -3.495 0.267 9.337 1.00 96.38 194 GLU A CA 1
ATOM 1524 C C . GLU A 1 194 ? -2.063 -0.248 9.561 1.00 96.38 194 GLU A C 1
ATOM 1526 O O . GLU A 1 194 ? -1.162 0.027 8.769 1.00 96.38 194 GLU A O 1
ATOM 1531 N N . ARG A 1 195 ? -1.853 -1.125 10.554 1.00 97.06 195 ARG A N 1
ATOM 1532 C CA . ARG A 1 195 ? -0.565 -1.807 10.763 1.00 97.06 195 ARG A CA 1
ATOM 1533 C C . ARG A 1 195 ? -0.169 -2.687 9.574 1.00 97.06 195 ARG A C 1
ATOM 1535 O O . ARG A 1 195 ? 1.005 -2.713 9.209 1.00 97.06 195 ARG A O 1
ATOM 1542 N N . ARG A 1 196 ? -1.131 -3.384 8.957 1.00 96.06 196 ARG A N 1
ATOM 1543 C CA . ARG A 1 196 ? -0.913 -4.226 7.767 1.00 96.06 196 ARG A CA 1
ATOM 1544 C C . ARG A 1 196 ? -0.434 -3.409 6.568 1.00 96.06 196 ARG A C 1
ATOM 1546 O O . ARG A 1 196 ? 0.480 -3.856 5.884 1.00 96.06 196 ARG A O 1
ATOM 1553 N N . ILE A 1 197 ? -1.060 -2.260 6.318 1.00 96.56 197 ILE A N 1
ATOM 1554 C CA . ILE A 1 197 ? -0.710 -1.351 5.219 1.00 96.56 197 ILE A CA 1
ATOM 1555 C C . ILE A 1 197 ? 0.652 -0.724 5.485 1.00 96.56 197 ILE A C 1
ATOM 1557 O O . ILE A 1 197 ? 1.570 -0.825 4.671 1.00 96.56 197 ILE A O 1
ATOM 1561 N N . GLN A 1 198 ? 0.792 -0.105 6.658 1.00 96.19 198 GLN A N 1
ATOM 1562 C CA . GLN A 1 198 ? 1.963 0.684 6.985 1.00 96.19 198 GLN A CA 1
ATOM 1563 C C . GLN A 1 198 ? 3.215 -0.189 6.934 1.00 96.19 198 GLN A C 1
ATOM 1565 O O . GLN A 1 198 ? 4.175 0.197 6.271 1.00 96.19 198 GLN A O 1
ATOM 1570 N N . LEU A 1 199 ? 3.182 -1.380 7.544 1.00 95.81 199 LEU A N 1
ATOM 1571 C CA . LEU A 1 199 ? 4.305 -2.325 7.632 1.00 95.81 199 LEU A CA 1
ATOM 1572 C C . LEU A 1 199 ? 4.262 -3.420 6.551 1.00 95.81 199 LEU A C 1
ATOM 1574 O O . LEU A 1 199 ? 4.825 -4.503 6.731 1.00 95.81 199 LEU A O 1
ATOM 1578 N N . PHE A 1 200 ? 3.591 -3.163 5.423 1.00 95.12 200 PHE A N 1
ATOM 1579 C CA . PHE A 1 200 ? 3.61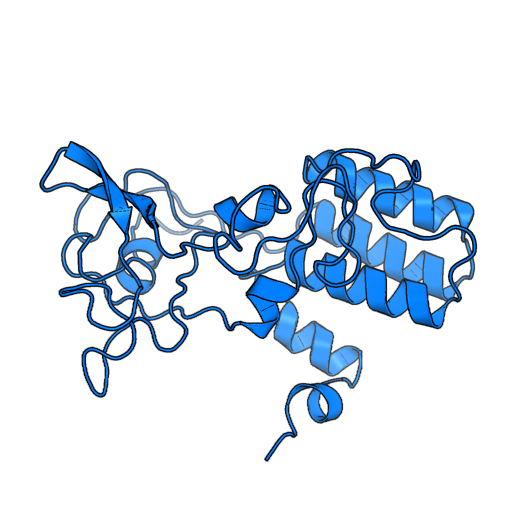5 -4.071 4.278 1.00 95.12 200 PHE A CA 1
ATOM 1580 C C . PHE A 1 200 ? 5.061 -4.329 3.827 1.00 95.12 200 PHE A C 1
ATOM 1582 O O . PHE A 1 200 ? 5.837 -3.379 3.752 1.00 95.12 200 PHE A O 1
ATOM 1589 N N . ASN A 1 201 ? 5.408 -5.587 3.537 1.00 91.31 201 ASN A N 1
ATOM 1590 C CA . ASN A 1 201 ? 6.747 -6.032 3.121 1.00 91.31 201 ASN A CA 1
ATOM 1591 C C . ASN A 1 201 ? 7.898 -5.683 4.098 1.00 91.31 201 ASN A C 1
ATOM 1593 O O . ASN A 1 201 ? 9.017 -5.428 3.671 1.00 91.31 201 ASN A O 1
ATOM 1597 N N . GLU A 1 202 ? 7.617 -5.637 5.408 1.00 93.81 202 GLU A N 1
ATOM 1598 C CA . GLU A 1 202 ? 8.603 -5.376 6.481 1.00 93.81 202 GLU A CA 1
ATOM 1599 C C . GLU A 1 202 ? 8.672 -6.523 7.520 1.00 93.81 202 GLU A C 1
ATOM 1601 O O . GLU A 1 202 ? 8.953 -6.290 8.694 1.00 93.81 202 GLU A O 1
ATOM 1606 N N . ASP A 1 203 ? 8.337 -7.759 7.128 1.00 92.31 203 ASP A N 1
ATOM 1607 C CA . ASP A 1 203 ? 8.372 -8.967 7.983 1.00 92.31 203 ASP A CA 1
ATOM 1608 C C . ASP A 1 203 ? 7.517 -8.930 9.264 1.00 92.31 203 ASP A C 1
ATOM 1610 O O . ASP A 1 203 ? 7.756 -9.665 10.217 1.00 92.31 203 ASP A O 1
ATOM 1614 N N . LYS A 1 204 ? 6.464 -8.104 9.308 1.00 94.88 204 LYS A N 1
ATOM 1615 C CA . LYS A 1 204 ? 5.603 -7.984 10.506 1.00 94.88 204 LYS A CA 1
ATOM 1616 C C . LYS A 1 204 ? 4.326 -8.820 10.454 1.00 94.88 204 LYS A C 1
ATOM 1618 O O . LYS A 1 204 ? 3.814 -9.249 11.488 1.00 94.88 204 LYS A O 1
ATOM 1623 N N . ARG A 1 205 ? 3.780 -9.057 9.254 1.00 94.06 205 ARG A N 1
ATOM 1624 C CA . ARG A 1 205 ? 2.412 -9.584 9.094 1.00 94.06 205 ARG A CA 1
ATOM 1625 C C . ARG A 1 205 ? 2.232 -10.982 9.685 1.00 94.06 205 ARG A C 1
ATOM 1627 O O . ARG A 1 205 ? 1.179 -11.250 10.261 1.00 94.06 205 ARG A O 1
ATOM 1634 N N . TRP A 1 206 ? 3.229 -11.851 9.539 1.00 93.12 206 TRP A N 1
ATOM 1635 C CA . TRP A 1 206 ? 3.185 -13.214 10.067 1.00 93.12 206 TRP A CA 1
ATOM 1636 C C . TRP A 1 206 ? 3.022 -13.222 11.591 1.00 93.12 206 TRP A C 1
ATOM 1638 O O . TRP A 1 206 ? 2.081 -13.819 12.121 1.00 93.12 206 TRP A O 1
ATOM 1648 N N . ASP A 1 207 ? 3.879 -12.484 12.294 1.00 95.06 207 ASP A N 1
ATOM 1649 C CA . ASP A 1 207 ? 3.850 -12.418 13.754 1.00 95.06 207 ASP A CA 1
ATOM 1650 C C . ASP A 1 207 ? 2.625 -11.668 14.281 1.00 95.06 207 ASP A C 1
ATOM 1652 O O . ASP A 1 207 ? 2.032 -12.081 15.281 1.00 95.06 207 ASP A O 1
ATOM 1656 N N . ASP A 1 208 ? 2.179 -10.627 13.573 1.00 96.81 208 ASP A N 1
ATOM 1657 C CA . ASP A 1 208 ? 0.946 -9.906 13.889 1.00 96.81 208 ASP A CA 1
ATOM 1658 C C . ASP A 1 208 ? -0.288 -10.818 13.840 1.00 96.81 208 ASP A C 1
ATOM 1660 O O . ASP A 1 208 ? -1.092 -10.850 14.777 1.00 96.81 208 ASP A O 1
ATOM 1664 N N . VAL A 1 209 ? -0.434 -11.620 12.783 1.00 95.44 209 VAL A N 1
ATOM 1665 C CA . VAL A 1 209 ? -1.570 -12.545 12.662 1.00 95.44 209 VAL A CA 1
ATOM 1666 C C . VAL A 1 209 ? -1.527 -13.627 13.747 1.00 95.44 209 VAL A C 1
ATOM 1668 O O . VAL A 1 209 ? -2.571 -13.960 14.322 1.00 95.44 209 VAL A O 1
ATOM 1671 N N . ARG A 1 210 ? -0.334 -14.134 14.087 1.00 94.31 210 ARG A N 1
ATOM 1672 C CA . ARG A 1 210 ? -0.148 -15.137 15.150 1.00 94.31 210 ARG A CA 1
ATOM 1673 C C . ARG A 1 210 ? -0.493 -14.589 16.530 1.00 94.31 210 ARG A C 1
ATOM 1675 O O . ARG A 1 210 ? -1.302 -15.195 17.233 1.00 94.31 210 ARG A O 1
ATOM 1682 N N . ARG A 1 211 ? 0.060 -13.435 16.919 1.00 95.94 211 ARG A N 1
ATOM 1683 C CA . ARG A 1 211 ? -0.179 -12.848 18.254 1.00 95.94 211 ARG A CA 1
ATOM 1684 C C . ARG A 1 211 ? -1.630 -12.406 18.450 1.00 95.94 211 ARG A C 1
ATOM 1686 O O . ARG A 1 211 ? -2.134 -12.443 19.572 1.00 95.94 211 ARG A O 1
ATOM 1693 N N . TRP A 1 212 ? -2.319 -12.030 17.371 1.00 96.12 212 TRP A N 1
ATOM 1694 C CA . TRP A 1 212 ? -3.752 -11.732 17.400 1.00 96.12 212 TRP A CA 1
ATOM 1695 C C . TRP A 1 212 ? -4.647 -12.970 17.287 1.00 96.12 212 TRP A C 1
ATOM 1697 O O . TRP A 1 212 ? -5.860 -12.833 17.436 1.00 96.12 212 TRP A O 1
ATOM 1707 N N . LYS A 1 213 ? -4.074 -14.162 17.065 1.00 95.06 213 LYS A N 1
ATOM 1708 C CA . LYS A 1 213 ? -4.799 -15.425 16.855 1.00 95.06 213 LYS A CA 1
ATOM 1709 C C . LYS A 1 213 ? -5.817 -15.340 15.710 1.00 95.06 213 LYS A C 1
ATOM 1711 O O . LYS A 1 213 ? -6.916 -15.869 15.813 1.00 95.06 213 LYS A O 1
ATOM 1716 N N . LEU A 1 214 ? -5.442 -14.661 14.625 1.00 93.00 214 LEU A N 1
ATOM 1717 C CA . LEU A 1 214 ? -6.289 -14.477 13.439 1.00 93.00 214 LEU A CA 1
ATOM 1718 C C . LEU A 1 214 ? -5.948 -15.447 12.302 1.00 93.00 214 LEU A C 1
ATOM 1720 O O . LEU A 1 214 ? -6.570 -15.374 11.250 1.00 93.00 214 LEU A O 1
ATOM 1724 N N . ALA A 1 215 ? -4.960 -16.329 12.490 1.00 88.56 215 ALA A N 1
ATOM 1725 C CA . ALA A 1 215 ? -4.463 -17.208 11.432 1.00 88.56 215 ALA A CA 1
ATOM 1726 C C . ALA A 1 215 ? -5.576 -18.079 10.838 1.00 88.56 215 ALA A C 1
ATOM 1728 O O . ALA A 1 215 ? -5.781 -18.048 9.633 1.00 88.56 215 ALA A O 1
ATOM 1729 N N . THR A 1 216 ? -6.345 -18.764 11.683 1.00 87.88 216 THR A N 1
ATOM 1730 C CA . THR A 1 216 ? -7.457 -19.614 11.240 1.00 87.88 216 THR A CA 1
ATOM 1731 C C . THR A 1 216 ? -8.536 -18.794 10.535 1.00 87.88 216 THR A C 1
ATOM 1733 O O . THR A 1 216 ? -8.973 -19.126 9.445 1.00 87.88 216 THR A O 1
ATOM 1736 N N . THR A 1 217 ? -8.900 -17.632 11.079 1.00 87.88 217 THR A N 1
ATOM 1737 C CA . THR A 1 217 ? -9.905 -16.749 10.464 1.00 87.88 217 THR A CA 1
ATOM 1738 C C . THR A 1 217 ? -9.490 -16.206 9.095 1.00 87.88 217 THR A C 1
ATOM 1740 O O . THR A 1 217 ? -10.347 -15.982 8.249 1.00 87.88 217 THR A O 1
ATOM 1743 N N . LEU A 1 218 ? -8.199 -15.941 8.883 1.00 84.94 218 LEU A N 1
ATOM 1744 C CA . LEU A 1 218 ? -7.706 -15.317 7.652 1.00 84.94 218 LEU A CA 1
ATOM 1745 C C . LEU A 1 218 ? -7.221 -16.325 6.606 1.00 84.94 218 LEU A C 1
ATOM 1747 O O . LEU A 1 218 ? -7.135 -15.955 5.436 1.00 84.94 218 LEU A O 1
ATOM 1751 N N . PHE A 1 219 ? -6.870 -17.547 7.016 1.00 80.31 219 PHE A N 1
ATOM 1752 C CA . PHE A 1 219 ? -6.181 -18.516 6.163 1.00 80.31 219 PHE A CA 1
ATOM 1753 C C . PHE A 1 219 ? -6.835 -19.911 6.096 1.00 80.31 219 PHE A C 1
ATOM 1755 O O . PHE A 1 219 ? -6.424 -20.682 5.237 1.00 80.31 219 PHE A O 1
ATOM 1762 N N . ASP A 1 220 ? -7.858 -20.245 6.901 1.00 74.06 220 ASP A N 1
ATOM 1763 C CA . ASP A 1 220 ? -8.514 -21.579 6.856 1.00 74.06 220 ASP A CA 1
ATOM 1764 C C . ASP A 1 220 ? -9.609 -21.730 5.781 1.00 74.06 220 ASP A C 1
ATOM 1766 O O . ASP A 1 220 ? -10.424 -22.653 5.845 1.00 74.06 220 ASP A O 1
ATOM 1770 N N . ASN A 1 221 ? -9.641 -20.881 4.754 1.00 50.28 221 ASN A N 1
ATOM 1771 C CA . ASN A 1 221 ? -10.567 -21.092 3.641 1.00 50.28 221 ASN A CA 1
ATOM 1772 C C . ASN A 1 221 ? -10.014 -22.176 2.702 1.00 50.28 221 ASN A C 1
ATOM 1774 O O . ASN A 1 221 ? -9.257 -21.880 1.777 1.00 50.28 221 ASN A O 1
ATOM 1778 N N . LYS A 1 222 ? -10.383 -23.428 3.001 1.00 43.56 222 LYS A N 1
ATOM 1779 C CA . LYS A 1 222 ? -10.437 -24.530 2.030 1.00 43.56 222 LYS A CA 1
ATOM 1780 C C . LYS A 1 222 ? -11.496 -24.268 0.967 1.00 43.56 222 LYS A C 1
ATOM 1782 O O . LYS A 1 222 ? -12.547 -23.694 1.330 1.00 43.56 222 LYS A O 1
#

Secondary structure (DSSP, 8-state):
-EEEE-HHHHHHS-TTTTS--------HHHHTTS-BTTS--GGG--SSS--BTTBTTTTB-HHHHHHEE-TT-EEEETTTTEEEE---STT-TTT-TTSSTT-S-TTS-EE-TTPPTT-BTTB--EEE---SS-HHHHHHHHHHHHHHTT-HHHHHHHHHHHHHHHTPPP-TTSSTTPPTT--HHHHHHHHHHHHHHHTTTTT-HHHHHHHTT-HHHHH---

Sequence (222 aa):
MQPPNRDFEDFYLPKSRNNCDGSSNPTQNVVDAFPMMDGRPISESSALYPYNPQDPYSNRDPRFKYSIIYNTATWFSTTTDSEIPVFTYVGAQTDGFYQDPGAAGASGYLSRKMLAEGLTANFGTTDRNWPLIRYAEILLIKAEVLNKLNRTSEEYATIGEIFKLAGIIVGADGNYGTQAGMTRKNMRSFIQNERRIQLFNEDKRWDDVRRWKLATTLFDNK

Foldseek 3Di:
DDPWDQVCQLAFPFCQQVHRQNPAEDAPVLLQLWDFLLLAGQVPADPVGHQDPVCRPPRTQPLSLQFKQAAQNWAAHPVVRDTGGDHQDDPDDTNHAPPDPRGHRVHRMTTNHQGDGPDHPPGDTDDGDQDPDDPLVVLLVVLLVCLVVVVVVVNQVSVVVSCVVSNRDNPPCNRSNDDPPDHSVRSNVSSLSSCCSVCPPNPVNVVSCVVVVCCCVVPVDD

pLDDT: mean 89.3, std 10.35, range [43.56, 98.19]

Radius of gyration: 18.65 Å; chains: 1; bounding box: 45×40×52 Å